Protein AF-A0A521MU77-F1 (afdb_monomer)

pLDDT: mean 87.14, std 11.19, range [42.28, 97.06]

Secondary structure (DSSP, 8-state):
--TT-EEEE-S-SSS---EEEEEEEEEE-SS-EEEEEEE-SGGGTT-EEEEEGGGEEEEGGGHHHHHHHHHHHHHHTTSPPPHHHHHHHHHHHHHH--TTTEEE--STT-TT-EEES-HHHHHHHHSS-HHHHHGGG--EEETTEEEE-HHHHHHHHHHHHHH-HHHHHHHHHHHHHHHHHHHHH-EEEE-TTT--EEEE-HHHHHHHIIIIIHHHHHHHHHHTTTTGGGTHHHHHHHHHHHHHHHHHHHHHHHHHHHTT-HHHHHHHHHHHHHT---HHHHSPPP-PPPPTTTS---------PPP-

Foldseek 3Di:
DDQQFWFWFWPDLAPTATFTWGFHDWDDDPVATWTWIAGCDDPRHRPIDIGGCVRTDGGPVCRVVSVVVSVVLQVLLVDDDDQLLLVLLVLLCVQQHDPQAKDADPDHSQGQKMKGQNQPSLCVQLVHTLCVLQVVQPWDDDPNIIIHHNVSSSSSSLSNCQVPVPSLLVVLVVVVVVLVVCLVAWDWDQDPVPRDIDTGHNVRSVVCCVPHVVSNSVSSCVSNPVVVCPPPVVVVVVVVVVVVVVVVLVVVLVVCVVVVVPVVSVVSVCVCVVVDDDPVNPDDPPPDPDDPVRDDDDDDDDDDDDDD

Nearest PDB structures (foldseek):
  6bph-assembly1_A-2  TM=7.493E-01  e=1.804E-01  Homo sapiens
  2lcc-assembly1_A  TM=7.138E-01  e=9.924E-01  Homo sapiens
  7m6l-assembly1_A  TM=1.468E-01  e=3.150E+00  Oryctolagus cuniculus
  7m6a-assembly1_A  TM=1.555E-01  e=9.997E+00  Oryctolagus cuniculus

Solvent-accessible surface area (backbone atoms only — not comparable to full-atom values): 17340 Å² total; per-residue (Å²): 142,53,77,71,39,51,24,28,32,34,96,37,83,75,95,45,62,82,40,58,23,33,31,70,43,75,51,79,56,100,88,46,54,31,28,32,33,28,28,68,57,74,99,51,43,76,42,72,50,81,42,58,39,87,36,54,76,47,55,41,92,48,43,68,62,51,51,53,51,44,51,54,52,50,55,36,41,71,57,84,70,52,72,51,56,44,53,36,46,51,53,48,43,66,73,74,42,52,86,71,30,36,43,76,36,78,52,91,51,34,47,46,14,28,43,34,60,29,57,65,61,41,20,72,71,57,76,46,46,56,65,69,72,26,51,93,47,70,50,48,81,54,95,87,18,44,39,31,30,38,70,26,34,51,52,47,44,26,47,43,26,54,73,44,34,67,62,56,51,51,49,47,54,51,53,51,52,53,48,54,50,26,37,72,74,20,44,80,44,69,37,90,90,77,71,42,83,42,78,43,52,26,71,56,43,45,50,47,37,66,76,54,48,47,59,21,50,54,48,50,43,48,34,39,50,60,78,65,53,71,51,62,54,48,47,52,51,48,51,52,49,49,52,54,49,52,55,49,50,52,52,51,34,53,53,32,43,78,73,68,41,48,72,61,23,52,52,52,51,51,48,55,64,71,70,53,89,42,75,84,76,68,55,73,83,75,91,62,84,71,53,83,88,72,53,84,81,80,86,78,86,74,81,83,78,76,84,130

Structure (mmCIF, N/CA/C/O backbone):
data_AF-A0A521MU77-F1
#
_entry.id   AF-A0A521MU77-F1
#
loop_
_atom_site.group_PDB
_atom_site.id
_atom_site.type_symbol
_atom_site.label_atom_id
_atom_site.label_alt_id
_atom_site.label_comp_id
_atom_site.label_asym_id
_atom_site.label_entity_id
_atom_site.label_seq_id
_atom_site.pdbx_PDB_ins_code
_atom_site.Cartn_x
_atom_site.Cartn_y
_atom_site.Cartn_z
_atom_site.occupancy
_atom_site.B_iso_or_equiv
_atom_site.auth_seq_id
_atom_site.auth_comp_id
_atom_site.auth_asym_id
_atom_site.auth_atom_id
_atom_site.pdbx_PDB_model_num
ATOM 1 N N . MET A 1 1 ? -25.477 7.735 25.464 1.00 83.38 1 MET A N 1
ATOM 2 C CA . MET A 1 1 ? -25.045 7.626 26.874 1.00 83.38 1 MET A CA 1
ATOM 3 C C . MET A 1 1 ? -25.658 8.774 27.653 1.00 83.38 1 MET A C 1
ATOM 5 O O . MET A 1 1 ? -25.864 9.837 27.077 1.00 83.38 1 MET A O 1
ATOM 9 N N . LYS A 1 2 ? -26.005 8.544 28.913 1.00 90.06 2 LYS A N 1
ATOM 10 C CA . LYS A 1 2 ? -26.643 9.497 29.821 1.00 90.06 2 LYS A CA 1
ATOM 11 C C . LYS A 1 2 ? -25.788 9.670 31.071 1.00 90.06 2 LYS A C 1
ATOM 13 O O . LYS A 1 2 ? -24.998 8.801 31.431 1.00 90.06 2 LYS A O 1
ATOM 18 N N . ILE A 1 3 ? -25.966 10.801 31.746 1.00 91.31 3 ILE A N 1
ATOM 19 C CA . ILE A 1 3 ? -25.398 11.004 33.081 1.00 91.31 3 ILE A CA 1
ATOM 20 C C . ILE A 1 3 ? -25.933 9.899 34.002 1.00 91.31 3 ILE A C 1
ATOM 22 O O . ILE A 1 3 ? -27.138 9.658 34.048 1.00 91.31 3 ILE A O 1
ATOM 26 N N . GLY A 1 4 ? -25.029 9.246 34.723 1.00 91.19 4 GLY A N 1
ATOM 27 C CA . GLY A 1 4 ? -25.293 8.078 35.557 1.00 91.19 4 GLY A CA 1
ATOM 28 C C . GLY A 1 4 ? -24.909 6.748 34.909 1.00 91.19 4 GLY A C 1
ATOM 29 O O . GLY A 1 4 ? -24.769 5.773 35.641 1.00 91.19 4 GLY A O 1
ATOM 30 N N . ASP A 1 5 ? -24.687 6.704 33.591 1.00 95.12 5 ASP A N 1
ATOM 31 C CA . ASP A 1 5 ? -24.259 5.482 32.910 1.00 95.12 5 ASP A CA 1
ATOM 32 C C . ASP A 1 5 ? -22.809 5.133 33.270 1.00 95.12 5 ASP A C 1
ATOM 34 O O . ASP A 1 5 ? -21.945 6.004 33.429 1.00 95.12 5 ASP A O 1
ATOM 38 N N . GLU A 1 6 ? -22.532 3.835 33.341 1.00 96.69 6 GLU A N 1
ATOM 39 C CA . GLU A 1 6 ? -21.172 3.321 33.378 1.00 96.69 6 GLU A CA 1
ATOM 40 C C . GLU A 1 6 ? -20.619 3.193 31.964 1.00 96.69 6 GLU A C 1
ATOM 42 O O . GLU A 1 6 ? -21.240 2.610 31.069 1.00 96.69 6 GLU A O 1
ATOM 47 N N . VAL A 1 7 ? -19.426 3.731 31.768 1.00 96.94 7 VAL A N 1
ATOM 48 C CA . VAL A 1 7 ? -18.816 3.883 30.456 1.00 96.94 7 VAL A CA 1
ATOM 49 C C . VAL A 1 7 ? -17.375 3.398 30.463 1.00 96.94 7 VAL A C 1
ATOM 51 O O . VAL A 1 7 ? -16.706 3.340 31.498 1.00 96.94 7 VAL A O 1
ATOM 54 N N . ILE A 1 8 ? -16.906 3.053 29.270 1.00 96.12 8 ILE A N 1
ATOM 55 C CA . ILE A 1 8 ? -15.517 2.711 28.992 1.00 96.12 8 ILE A CA 1
ATOM 56 C C . ILE A 1 8 ? -14.731 4.016 28.904 1.00 96.12 8 ILE A C 1
ATOM 58 O O . ILE A 1 8 ? -14.990 4.846 28.027 1.00 96.12 8 ILE A O 1
ATOM 62 N N . PHE A 1 9 ? -13.757 4.187 29.792 1.00 95.19 9 PHE A N 1
ATOM 63 C CA . PHE A 1 9 ? -12.778 5.262 29.710 1.00 95.19 9 PHE A CA 1
ATOM 64 C C . PHE A 1 9 ? -11.397 4.693 29.392 1.00 95.19 9 PHE A C 1
ATOM 66 O O . PHE A 1 9 ? -10.965 3.717 30.000 1.00 95.19 9 PHE A O 1
ATOM 73 N N . ARG A 1 10 ? -10.682 5.341 28.470 1.00 93.75 10 ARG A N 1
ATOM 74 C CA . ARG A 1 10 ? -9.266 5.067 28.208 1.00 93.75 10 ARG A CA 1
ATOM 75 C C . ARG A 1 10 ? -8.478 6.358 28.185 1.00 93.75 10 ARG A C 1
ATOM 77 O O . ARG A 1 10 ? -8.866 7.323 27.532 1.00 93.75 10 ARG A O 1
ATOM 84 N N . ASP A 1 11 ? -7.340 6.375 28.870 1.00 90.44 11 ASP A N 1
ATOM 85 C CA . ASP A 1 11 ? -6.449 7.541 28.867 1.00 90.44 11 ASP A CA 1
ATOM 86 C C . ASP A 1 11 ? -5.747 7.720 27.508 1.00 90.44 11 ASP A C 1
ATOM 88 O O . ASP A 1 11 ? -5.509 8.844 27.055 1.00 90.44 11 ASP A O 1
ATOM 92 N N . ARG A 1 12 ? -5.482 6.596 26.832 1.00 88.38 12 ARG A N 1
ATOM 93 C CA . ARG A 1 12 ? -4.926 6.487 25.482 1.00 88.38 12 ARG A CA 1
ATOM 94 C C . ARG A 1 12 ? -5.621 5.362 24.725 1.00 88.38 12 ARG A C 1
ATOM 96 O O . ARG A 1 12 ? -5.999 4.360 25.325 1.00 88.38 12 ARG A O 1
ATOM 103 N N . ASP A 1 13 ? -5.775 5.535 23.419 1.00 81.62 13 ASP A N 1
ATOM 104 C CA . ASP A 1 13 ? -6.485 4.560 22.590 1.00 81.62 13 ASP A CA 1
ATOM 105 C C . ASP A 1 13 ? -5.604 3.311 22.402 1.00 81.62 13 ASP A C 1
ATOM 107 O O . ASP A 1 13 ? -5.993 2.231 22.846 1.00 81.62 13 ASP A O 1
ATOM 111 N N . ILE A 1 14 ? -4.369 3.501 21.924 1.00 81.31 14 ILE A N 1
ATOM 112 C CA . ILE A 1 14 ? -3.323 2.468 21.802 1.00 81.31 14 ILE A CA 1
ATOM 113 C C . ILE A 1 14 ? -2.488 2.397 23.093 1.00 81.31 14 ILE A C 1
ATOM 115 O O . ILE A 1 14 ? -2.063 3.429 23.627 1.00 81.31 14 ILE A O 1
ATOM 119 N N . GLY A 1 15 ? -2.258 1.183 23.599 1.00 81.25 15 GLY A N 1
ATOM 120 C CA . GLY A 1 15 ? -1.455 0.880 24.788 1.00 81.25 15 GLY A CA 1
ATOM 121 C C . GLY A 1 15 ? -2.117 1.274 26.111 1.00 81.25 15 GLY A C 1
ATOM 122 O O . GLY A 1 15 ? -1.506 1.172 27.175 1.00 81.25 15 GLY A O 1
ATOM 123 N N . GLY A 1 16 ? -3.352 1.778 26.057 1.00 85.00 16 GLY A N 1
ATOM 124 C CA . GLY A 1 16 ? -4.168 2.065 27.230 1.00 85.00 16 GLY A CA 1
ATOM 125 C C . GLY A 1 16 ? -4.839 0.811 27.784 1.00 85.00 16 GLY A C 1
ATOM 126 O O . GLY A 1 16 ? -4.885 -0.238 27.150 1.00 85.00 16 GLY A O 1
ATOM 127 N N . THR A 1 17 ? -5.417 0.931 28.973 1.00 91.44 17 THR A N 1
ATOM 128 C CA . THR A 1 17 ? -6.336 -0.075 29.517 1.00 91.44 17 THR A CA 1
ATOM 129 C C . THR A 1 17 ? -7.700 0.562 29.703 1.00 91.44 17 THR A C 1
ATOM 131 O O . THR A 1 17 ? -7.799 1.752 30.019 1.00 91.44 17 THR A O 1
ATOM 134 N N . SER A 1 18 ? -8.748 -0.215 29.450 1.00 94.62 18 SER A N 1
ATOM 135 C CA . SER A 1 18 ? -10.121 0.222 29.667 1.00 94.62 18 SER A CA 1
ATOM 136 C C . SER A 1 18 ? -10.418 0.250 31.161 1.00 94.62 18 SER A C 1
ATOM 138 O O . SER A 1 18 ? -10.279 -0.751 31.858 1.00 94.62 18 SER A O 1
ATOM 140 N N . GLU A 1 19 ? -10.821 1.414 31.662 1.00 94.94 19 GLU A N 1
ATOM 141 C CA . GLU A 1 19 ? -11.200 1.626 33.055 1.00 94.94 19 GLU A CA 1
ATOM 142 C C . GLU A 1 19 ? -12.714 1.880 33.138 1.00 94.94 19 GLU A C 1
ATOM 144 O O . GLU A 1 19 ? -13.276 2.652 32.351 1.00 94.94 19 GLU A O 1
ATOM 149 N N . ARG A 1 20 ? -13.376 1.242 34.110 1.00 96.00 20 ARG A N 1
ATOM 150 C CA . ARG A 1 20 ? -14.808 1.419 34.386 1.00 96.00 20 ARG A CA 1
ATOM 151 C C . ARG A 1 20 ? -15.045 2.732 35.117 1.00 96.00 20 ARG A C 1
ATOM 153 O O . ARG A 1 20 ? -14.550 2.922 36.235 1.00 96.00 20 ARG A O 1
ATOM 160 N N . VAL A 1 21 ? -15.821 3.631 34.516 1.00 96.19 21 VAL A N 1
ATOM 161 C CA . VAL A 1 21 ? -16.129 4.937 35.115 1.00 96.19 21 VAL A CA 1
ATOM 162 C C . VAL A 1 21 ? -17.615 5.269 35.019 1.00 96.19 21 VAL A C 1
ATOM 164 O O . VAL A 1 21 ? -18.289 4.862 34.082 1.00 96.19 21 VAL A O 1
ATOM 167 N N . LEU A 1 22 ? -18.130 6.032 35.980 1.00 96.50 22 LEU A N 1
ATOM 168 C CA . LEU A 1 22 ? -19.473 6.610 35.955 1.00 96.50 22 LEU A CA 1
ATOM 169 C C . LEU A 1 22 ? -19.432 7.995 35.315 1.00 96.50 22 LEU A C 1
ATOM 171 O O . LEU A 1 22 ? -18.655 8.852 35.743 1.00 96.50 22 LEU A O 1
ATOM 175 N N . LEU A 1 23 ? -20.306 8.244 34.341 1.00 95.56 23 LEU A N 1
ATOM 176 C CA . LEU A 1 23 ? -20.476 9.566 33.746 1.00 95.56 23 LEU A CA 1
ATOM 177 C C . LEU A 1 23 ? -21.281 10.463 34.699 1.00 95.56 23 LEU A C 1
ATOM 179 O O . LEU A 1 23 ? -22.452 10.206 34.966 1.00 95.56 23 LEU A O 1
ATOM 183 N N . ARG A 1 24 ? -20.672 11.520 35.237 1.00 94.88 24 ARG A N 1
ATOM 184 C CA . ARG A 1 24 ? -21.299 12.429 36.217 1.00 94.88 24 ARG A CA 1
ATOM 185 C C . ARG A 1 24 ? -21.785 13.738 35.619 1.00 94.88 24 ARG A C 1
ATOM 187 O O . ARG A 1 24 ? -22.721 14.327 36.149 1.00 94.88 24 ARG A O 1
ATOM 194 N N . GLY A 1 25 ? -21.168 14.179 34.534 1.00 92.06 25 GLY A N 1
ATOM 195 C CA . GLY A 1 25 ? -21.487 15.448 33.904 1.00 92.06 25 GLY A CA 1
ATOM 196 C C . GLY A 1 25 ? -20.905 15.537 32.506 1.00 92.06 25 GLY A C 1
ATOM 197 O O . GLY A 1 25 ? -19.972 14.814 32.154 1.00 92.06 25 GLY A O 1
ATOM 198 N N . GLU A 1 26 ? -21.472 16.433 31.714 1.00 93.50 26 GLU A N 1
ATOM 199 C CA . GLU A 1 26 ? -21.017 16.733 30.366 1.00 93.50 26 GLU A CA 1
ATOM 200 C C . GLU A 1 26 ? -20.982 18.249 30.193 1.00 93.50 26 GLU A C 1
ATOM 202 O O . GLU A 1 26 ? -21.966 18.940 30.454 1.00 93.50 26 GLU A O 1
ATOM 207 N N . GLU A 1 27 ? -19.841 18.762 29.747 1.00 91.25 27 GLU A N 1
ATOM 208 C CA . GLU A 1 27 ? -19.658 20.165 29.412 1.00 91.25 27 GLU A CA 1
ATOM 209 C C . GLU A 1 27 ? -19.422 20.272 27.907 1.00 91.25 27 GLU A C 1
ATOM 211 O O . GLU A 1 27 ? -18.400 19.822 27.373 1.00 91.25 27 GLU A O 1
ATOM 216 N N . LYS A 1 28 ? -20.385 20.876 27.208 1.00 90.56 28 LYS A N 1
ATOM 217 C CA . LYS A 1 28 ? -20.312 21.100 25.767 1.00 90.56 28 LYS A CA 1
ATOM 218 C C . LYS A 1 28 ? -20.361 22.591 25.469 1.00 90.56 28 LYS A C 1
ATOM 220 O O . LYS A 1 28 ? -21.356 23.266 25.707 1.00 90.56 28 LYS A O 1
ATOM 225 N N . THR A 1 29 ? -19.273 23.089 24.902 1.00 89.12 29 THR A N 1
ATOM 226 C CA . THR A 1 29 ? -19.153 24.440 24.345 1.00 89.12 29 THR A CA 1
ATOM 227 C C . THR A 1 29 ? -18.895 24.341 22.843 1.00 89.12 29 THR A C 1
ATOM 229 O O . THR A 1 29 ? -18.625 23.259 22.322 1.00 89.12 29 THR A O 1
ATOM 232 N N . LYS A 1 30 ? -18.912 25.477 22.132 1.00 85.88 30 LYS A N 1
ATOM 233 C CA . LYS A 1 30 ? -18.614 25.525 20.688 1.00 85.88 30 LYS A CA 1
ATOM 234 C C . LYS A 1 30 ? -17.245 24.921 20.325 1.00 85.88 30 LYS A C 1
ATOM 236 O O . LYS A 1 30 ? -17.084 24.425 19.218 1.00 85.88 30 LYS A O 1
ATOM 241 N N . HIS A 1 31 ? -16.275 24.957 21.242 1.00 85.31 31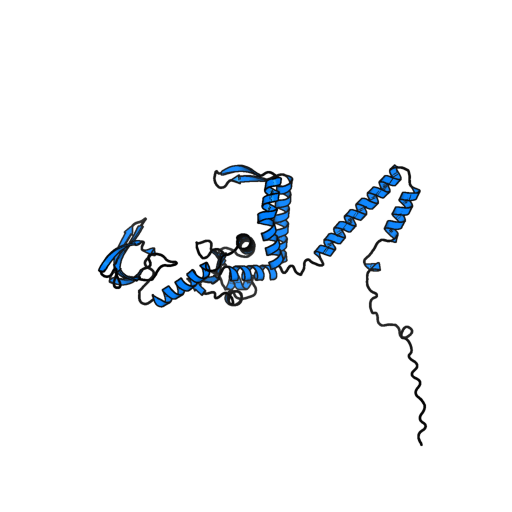 HIS A N 1
ATOM 242 C CA . HIS A 1 31 ? -14.886 24.556 20.977 1.00 85.31 31 HIS A CA 1
ATOM 243 C C . HIS A 1 31 ? -14.378 23.408 21.857 1.00 85.31 31 HIS A C 1
ATOM 245 O O . HIS A 1 31 ? -13.270 22.923 21.645 1.00 85.31 31 HIS A O 1
ATOM 251 N N . LYS A 1 32 ? -15.137 22.991 22.876 1.00 89.69 32 LYS A N 1
ATOM 252 C CA . LYS A 1 32 ? -14.712 21.961 23.832 1.00 89.69 32 LYS A CA 1
ATOM 253 C C . LYS A 1 32 ? -15.876 21.060 24.189 1.00 89.69 32 LYS A C 1
ATOM 255 O O . LYS A 1 32 ? -16.949 21.548 24.534 1.00 89.69 32 LYS A O 1
ATOM 260 N N . HIS A 1 33 ? -15.615 19.761 24.181 1.00 93.75 33 HIS A N 1
ATOM 261 C CA . HIS A 1 33 ? -16.542 18.738 24.639 1.00 93.75 33 HIS A CA 1
ATOM 262 C C . HIS A 1 33 ? -15.831 17.855 25.661 1.00 93.75 33 HIS A C 1
ATOM 264 O O . HIS A 1 33 ? -14.836 17.194 25.344 1.00 93.75 33 HIS A O 1
ATOM 270 N N . ARG A 1 34 ? -16.272 17.930 26.917 1.00 95.38 34 ARG A N 1
ATOM 271 C CA . ARG A 1 34 ? -15.617 17.295 28.065 1.00 95.38 34 ARG A CA 1
ATOM 272 C C . ARG A 1 34 ? -16.635 16.564 28.932 1.00 95.38 34 ARG A C 1
ATOM 274 O O . ARG A 1 34 ? -17.810 16.916 28.948 1.00 95.38 34 ARG A O 1
ATOM 281 N N . ALA A 1 35 ? -16.169 15.538 29.629 1.00 95.25 35 ALA A N 1
ATOM 282 C CA . ALA A 1 35 ? -16.962 14.705 30.520 1.00 95.25 35 ALA A CA 1
ATOM 283 C C . ALA A 1 35 ? -16.353 14.711 31.924 1.00 95.25 35 ALA A C 1
ATOM 285 O O . ALA A 1 35 ? -15.138 14.549 32.077 1.00 95.25 35 ALA A O 1
ATOM 286 N N . ASP A 1 36 ? -17.204 14.846 32.935 1.00 96.19 36 ASP A N 1
ATOM 287 C CA . ASP A 1 36 ? -16.850 14.573 34.322 1.00 96.19 36 ASP A CA 1
ATOM 288 C C . ASP A 1 36 ? -17.106 13.099 34.603 1.00 96.19 36 ASP A C 1
ATOM 290 O O . ASP A 1 36 ? -18.233 12.617 34.483 1.00 96.19 36 ASP A O 1
ATOM 294 N N . ILE A 1 37 ? -16.052 12.385 34.980 1.00 96.50 37 ILE A N 1
ATOM 295 C CA . ILE A 1 37 ? -16.088 10.949 35.247 1.00 96.50 37 ILE A CA 1
ATOM 296 C C . ILE A 1 37 ? -15.691 10.652 36.685 1.00 96.50 37 ILE A C 1
ATO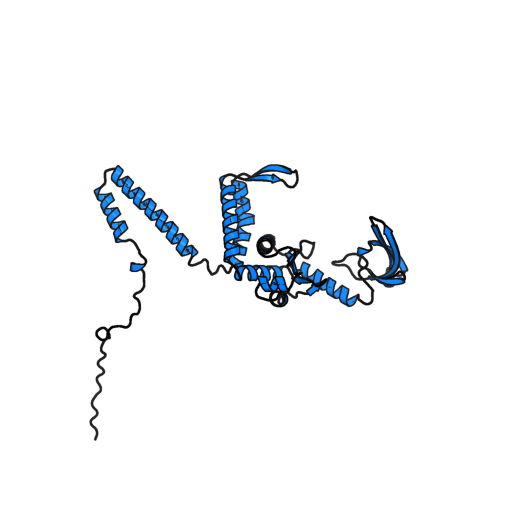M 298 O O . ILE A 1 37 ? -14.907 11.386 37.289 1.00 96.50 37 ILE A O 1
ATOM 302 N N . GLU A 1 38 ? -16.204 9.550 37.219 1.00 96.81 38 GLU A N 1
ATOM 303 C CA . GLU A 1 38 ? -15.817 8.997 38.514 1.00 96.81 38 GLU A CA 1
ATOM 304 C C . GLU A 1 38 ? -15.399 7.534 38.353 1.00 96.81 38 GLU A C 1
ATOM 306 O O . GLU A 1 38 ? -16.156 6.736 37.810 1.00 96.81 38 GLU A O 1
ATOM 311 N 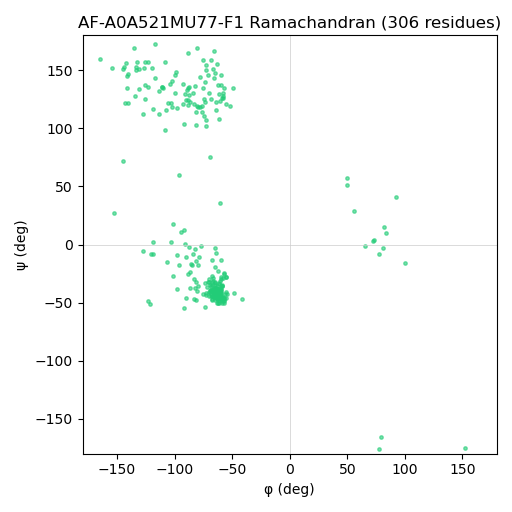N . PHE A 1 39 ? -14.199 7.172 38.806 1.00 95.25 39 PHE A N 1
ATOM 312 C CA . PHE A 1 39 ? -13.710 5.794 38.698 1.00 95.25 39 PHE A CA 1
ATOM 313 C C . PHE A 1 39 ? -14.482 4.869 39.641 1.00 95.25 39 PHE A C 1
ATOM 315 O O . PHE A 1 39 ? -14.614 5.172 40.827 1.00 95.25 39 PHE A O 1
ATOM 322 N N . VAL A 1 40 ? -14.970 3.739 39.124 1.00 93.12 40 VAL A N 1
ATOM 323 C CA . VAL A 1 40 ? -15.796 2.796 39.901 1.00 93.12 40 VAL A CA 1
ATOM 324 C C . VAL A 1 40 ? -14.931 1.794 40.664 1.00 93.12 40 VAL A C 1
ATOM 326 O O . VAL A 1 40 ? -15.234 1.460 41.805 1.00 93.12 40 VAL A O 1
ATOM 329 N N . GLU A 1 41 ? -13.829 1.343 40.062 1.00 89.62 41 GLU A N 1
ATOM 330 C CA . GLU A 1 41 ? -13.005 0.245 40.578 1.00 89.62 41 GLU A CA 1
ATOM 331 C C . GLU A 1 41 ? -11.498 0.567 40.520 1.00 89.62 41 GLU A C 1
ATOM 333 O O . GLU A 1 41 ? -11.064 1.558 39.926 1.00 89.62 41 GLU A O 1
ATOM 338 N N . GLY A 1 42 ? -10.685 -0.276 41.166 1.00 86.62 42 GLY A N 1
ATOM 339 C CA . GLY A 1 42 ? -9.223 -0.180 41.162 1.00 86.62 42 GLY A CA 1
ATOM 340 C C . GLY A 1 42 ? -8.643 0.878 42.109 1.00 86.62 42 GLY A C 1
ATOM 341 O O . GLY A 1 42 ? -9.310 1.412 42.992 1.00 86.62 42 GLY A O 1
ATOM 342 N N . SER A 1 43 ? -7.359 1.201 41.926 1.00 86.19 43 SER A N 1
ATOM 343 C CA . SER A 1 43 ? -6.607 2.116 42.806 1.00 86.19 43 SER A CA 1
ATOM 344 C C . SER A 1 43 ? -7.081 3.575 42.757 1.00 86.19 43 SER A C 1
ATOM 346 O O . SER A 1 43 ? -6.711 4.386 43.610 1.00 86.19 43 SER A O 1
ATOM 348 N N . LYS A 1 44 ? -7.896 3.922 41.756 1.00 89.25 44 LYS A N 1
ATOM 349 C CA . LYS A 1 44 ? -8.464 5.258 41.553 1.00 89.25 44 LYS A CA 1
ATOM 350 C C . LYS A 1 44 ? -9.936 5.351 41.965 1.00 89.25 44 LYS A C 1
ATOM 352 O O . LYS A 1 44 ? -10.500 6.428 41.796 1.00 89.25 44 LYS A O 1
ATOM 357 N N . ALA A 1 45 ? -10.547 4.281 42.483 1.00 91.81 45 ALA A N 1
ATOM 358 C CA . ALA A 1 45 ? -11.971 4.248 42.817 1.00 91.81 45 ALA A CA 1
ATOM 359 C C . ALA A 1 45 ? -12.412 5.471 43.650 1.00 91.81 45 ALA A C 1
ATOM 361 O O . ALA A 1 45 ? -11.717 5.901 44.573 1.00 91.81 45 ALA A O 1
ATOM 362 N N . GLY A 1 46 ? -13.546 6.070 43.278 1.00 90.19 46 GLY A N 1
ATOM 363 C CA . GLY A 1 46 ? -14.106 7.282 43.885 1.00 90.19 46 GLY A CA 1
ATOM 364 C C . GLY A 1 46 ? -13.434 8.600 43.471 1.00 90.19 46 GLY A C 1
ATOM 365 O O . GLY A 1 46 ? -13.938 9.677 43.800 1.00 90.19 46 GLY A O 1
ATOM 366 N N . ARG A 1 47 ? -12.312 8.573 42.735 1.00 93.00 47 ARG A N 1
ATOM 367 C CA . ARG A 1 47 ? -11.698 9.803 42.207 1.00 93.00 47 ARG A CA 1
ATOM 368 C C . ARG A 1 47 ? -12.520 10.348 41.049 1.00 93.00 47 ARG A C 1
ATOM 370 O O . ARG A 1 47 ? -12.949 9.598 40.175 1.00 93.00 47 ARG A O 1
ATOM 377 N N . LYS A 1 48 ? -12.664 11.672 41.008 1.00 95.38 48 LYS A N 1
ATOM 378 C CA . LYS A 1 48 ? -13.316 12.389 39.911 1.00 95.38 48 LYS A CA 1
ATOM 379 C C . LYS A 1 48 ? -12.281 13.031 39.000 1.00 95.38 48 LYS A C 1
ATOM 381 O O . LYS A 1 48 ? -11.271 13.549 39.479 1.00 95.38 48 LYS A O 1
ATOM 386 N N . ARG A 1 49 ? -12.522 13.004 37.692 1.00 95.62 49 ARG A N 1
ATOM 387 C CA . ARG A 1 49 ? -11.651 13.626 36.689 1.00 95.62 49 ARG A CA 1
ATOM 388 C C . ARG A 1 49 ? -12.497 14.256 35.596 1.00 95.62 49 ARG A C 1
ATOM 390 O O . ARG A 1 49 ? -13.516 13.704 35.208 1.00 95.62 49 ARG A O 1
ATOM 397 N N . ASN A 1 50 ? -12.030 15.378 35.069 1.00 95.50 50 ASN A N 1
ATOM 398 C CA . ASN A 1 50 ? -12.625 16.013 33.907 1.00 95.50 50 ASN A CA 1
ATOM 399 C C . ASN A 1 50 ? -11.763 15.695 32.674 1.00 95.50 50 ASN A C 1
ATOM 401 O O . ASN A 1 50 ? -10.573 16.025 32.635 1.00 95.50 50 ASN A O 1
ATOM 405 N N . VAL A 1 51 ? -12.333 15.020 31.678 1.00 94.56 51 VAL A N 1
ATOM 406 C CA . VAL A 1 51 ? -11.609 14.478 30.514 1.00 94.56 51 VAL A CA 1
ATOM 407 C C . VAL A 1 51 ? -12.206 14.950 29.193 1.00 94.56 51 VAL A C 1
ATOM 409 O O . VAL A 1 51 ? -13.378 15.311 29.153 1.00 94.56 51 VAL A O 1
ATOM 412 N N . PRO A 1 52 ? -11.439 14.951 28.086 1.00 94.50 52 PRO A N 1
ATOM 413 C CA . PRO A 1 52 ? -12.025 15.100 26.757 1.00 94.50 52 PRO A CA 1
ATOM 414 C C . PRO A 1 52 ? -13.067 14.004 26.510 1.00 94.50 52 PRO A C 1
ATOM 416 O O . PRO A 1 52 ? -12.788 12.836 26.777 1.00 94.50 52 PRO A O 1
ATOM 419 N N . TYR A 1 53 ? -14.234 14.364 25.972 1.00 92.81 53 TYR A N 1
ATOM 420 C CA . TYR A 1 53 ? -15.321 13.404 25.746 1.00 92.81 53 TYR A CA 1
ATOM 421 C C . TYR A 1 53 ? -14.905 12.264 24.801 1.00 92.81 53 TYR A C 1
ATOM 423 O O . TYR A 1 53 ? -15.322 11.131 24.988 1.00 92.81 53 TYR A O 1
ATOM 431 N N . ALA A 1 54 ? -13.976 12.522 23.872 1.00 91.75 54 ALA A N 1
ATOM 432 C CA . ALA A 1 54 ? -13.383 11.515 22.982 1.00 91.75 54 ALA A CA 1
ATOM 433 C C . ALA A 1 54 ? -12.648 10.359 23.704 1.00 91.75 54 ALA A C 1
ATOM 435 O O . ALA A 1 54 ? -12.309 9.354 23.078 1.00 91.75 54 ALA A O 1
ATOM 436 N N . ARG A 1 55 ? -12.368 10.491 25.011 1.00 93.44 55 ARG A N 1
ATOM 437 C CA . ARG A 1 55 ? -11.817 9.412 25.852 1.00 93.44 55 ARG A CA 1
ATOM 438 C C . ARG A 1 55 ? -12.883 8.465 26.405 1.00 93.44 55 ARG A C 1
ATOM 440 O O . ARG A 1 55 ? -12.526 7.447 26.992 1.00 93.44 55 ARG A O 1
ATOM 447 N N . ILE A 1 56 ? -14.158 8.799 26.224 1.00 94.56 56 ILE A N 1
ATOM 448 C CA . ILE A 1 56 ? -15.302 7.951 26.548 1.00 94.56 56 ILE A CA 1
ATOM 449 C C . ILE A 1 56 ? -15.670 7.167 25.294 1.00 94.56 56 ILE A C 1
ATOM 451 O O . ILE A 1 56 ? -15.946 7.762 24.255 1.00 94.56 56 ILE A O 1
ATOM 455 N N . LYS A 1 57 ? -15.631 5.838 25.377 1.00 93.38 57 LYS A N 1
ATOM 456 C CA . LYS A 1 57 ? -15.662 4.968 24.191 1.00 93.38 57 LYS A CA 1
ATOM 457 C C . LYS A 1 57 ? -16.986 4.244 23.972 1.00 93.38 57 LYS A C 1
ATOM 459 O O . LYS A 1 57 ? -17.245 3.762 22.878 1.00 93.38 57 LYS A O 1
ATOM 464 N N . GLY A 1 58 ? -17.840 4.206 24.988 1.00 94.06 58 GLY A N 1
ATOM 465 C CA . GLY A 1 58 ? -19.129 3.531 24.921 1.00 94.06 58 GLY A CA 1
ATOM 466 C C . GLY A 1 58 ? -19.591 3.039 26.289 1.00 94.06 58 GLY A C 1
ATOM 467 O O . GLY A 1 58 ? -18.935 3.324 27.295 1.00 94.06 58 GLY A O 1
ATOM 468 N N . PRO A 1 59 ? -20.717 2.312 26.349 1.00 96.00 59 PRO A N 1
ATOM 469 C CA . PRO A 1 59 ? -21.201 1.706 27.584 1.00 96.00 59 PRO A CA 1
ATOM 470 C C . PRO A 1 59 ? -20.239 0.618 28.078 1.00 96.00 59 PRO A C 1
ATOM 472 O O . PRO A 1 59 ? -19.702 -0.148 27.279 1.00 96.00 59 PRO A O 1
ATOM 475 N N . TRP A 1 60 ? -20.065 0.502 29.398 1.00 96.00 60 TRP A N 1
ATOM 476 C CA . TRP A 1 60 ? -19.178 -0.506 29.998 1.00 96.00 60 TRP A CA 1
ATOM 477 C C . TRP A 1 60 ? -19.554 -1.947 29.622 1.00 96.00 60 TRP A C 1
ATOM 479 O O . TRP A 1 60 ? -18.684 -2.805 29.505 1.00 96.00 60 TRP A O 1
ATOM 489 N N . SER A 1 61 ? -20.834 -2.214 29.351 1.00 95.56 61 SER A N 1
ATOM 490 C CA . SER A 1 61 ? -21.304 -3.528 28.894 1.00 95.56 61 SER A CA 1
ATOM 491 C C . SER A 1 61 ? -20.626 -4.017 27.607 1.00 95.56 61 SER A C 1
ATOM 493 O O . SER A 1 61 ? -20.574 -5.220 27.389 1.00 95.56 61 SER A O 1
ATOM 495 N N . GLY A 1 62 ? -20.104 -3.109 26.774 1.00 94.69 62 GLY A N 1
ATOM 496 C CA . GLY A 1 62 ? -19.384 -3.431 25.538 1.00 94.69 62 GLY A CA 1
ATOM 497 C C . GLY A 1 62 ? -17.861 -3.497 25.688 1.00 94.69 62 GLY A C 1
ATOM 498 O O . GLY A 1 62 ? -17.162 -3.521 24.679 1.00 94.69 62 GLY A O 1
ATOM 499 N N . VAL A 1 63 ? -17.314 -3.484 26.912 1.00 95.12 63 VAL A N 1
ATOM 500 C CA . VAL A 1 63 ? -15.859 -3.365 27.125 1.00 95.12 63 VAL A CA 1
ATOM 501 C C . VAL A 1 63 ? -15.059 -4.491 26.474 1.00 95.12 63 VAL A C 1
ATOM 503 O O . VAL A 1 63 ? -14.013 -4.222 25.900 1.00 95.12 63 VAL A O 1
ATOM 506 N N . LEU A 1 64 ? -15.563 -5.728 26.495 1.00 95.31 64 LEU A N 1
ATOM 507 C CA . LEU A 1 64 ? -14.859 -6.871 25.908 1.00 95.31 64 LEU A CA 1
ATOM 508 C C . LEU A 1 64 ? -14.732 -6.749 24.385 1.00 95.31 64 LEU A C 1
ATOM 510 O O . LEU A 1 64 ? -13.665 -7.008 23.838 1.00 95.31 64 LEU A O 1
ATOM 514 N N . GLU A 1 65 ? -15.802 -6.328 23.708 1.00 93.25 65 GLU A N 1
ATOM 515 C CA . GLU A 1 65 ? -15.799 -6.096 22.259 1.00 93.25 65 GLU A CA 1
ATOM 516 C C . GLU A 1 65 ? -14.879 -4.927 21.900 1.00 93.25 65 GLU A C 1
ATOM 518 O O . GLU A 1 65 ? -14.081 -5.017 20.967 1.00 93.25 65 GLU A O 1
ATOM 523 N N . TYR A 1 66 ? -14.944 -3.849 22.684 1.00 92.88 66 TYR A N 1
ATOM 524 C CA . TYR A 1 66 ? -14.087 -2.688 22.493 1.00 92.88 66 TYR A CA 1
ATOM 525 C C . TYR A 1 66 ? -12.602 -3.028 22.698 1.00 92.88 66 TYR A C 1
ATOM 527 O O . TYR A 1 66 ? -11.763 -2.637 21.890 1.00 92.88 66 TYR A O 1
ATOM 535 N N . ASP A 1 67 ? -12.261 -3.772 23.751 1.00 93.69 67 ASP A N 1
ATOM 536 C CA . ASP A 1 67 ? -10.882 -4.184 24.023 1.00 93.69 67 ASP A CA 1
ATOM 537 C C . ASP A 1 67 ? -10.357 -5.146 22.953 1.00 93.69 67 ASP A C 1
ATOM 539 O O . ASP A 1 67 ? -9.204 -5.021 22.544 1.00 93.69 67 ASP A O 1
ATOM 543 N N . ALA A 1 68 ? -11.198 -6.049 22.437 1.00 92.25 68 ALA A N 1
ATOM 544 C CA . ALA A 1 68 ? -10.838 -6.899 21.305 1.00 92.25 68 ALA A CA 1
ATOM 545 C C . ALA A 1 68 ? -10.546 -6.073 20.040 1.00 92.25 68 ALA A C 1
ATOM 547 O O . ALA A 1 68 ? -9.544 -6.319 19.368 1.00 92.25 68 ALA A O 1
ATOM 548 N N . LEU A 1 69 ? -11.364 -5.055 19.750 1.00 91.75 69 LEU A N 1
ATOM 549 C CA . LEU A 1 69 ? -11.125 -4.123 18.646 1.00 91.75 69 LEU A CA 1
ATOM 550 C C . LEU A 1 69 ? -9.816 -3.341 18.840 1.00 91.75 69 LEU A C 1
ATOM 552 O O . LEU A 1 69 ? -9.038 -3.195 17.902 1.00 91.75 69 LEU A O 1
ATOM 556 N N . MET A 1 70 ? -9.531 -2.851 20.050 1.00 91.56 70 MET A N 1
ATOM 557 C CA . MET A 1 70 ? -8.264 -2.158 20.325 1.00 91.56 70 MET A CA 1
ATOM 558 C C . MET A 1 70 ? -7.059 -3.082 20.179 1.00 91.56 70 MET A C 1
ATOM 560 O O . MET A 1 70 ? -6.042 -2.651 19.648 1.00 91.56 70 MET A O 1
ATOM 564 N N . ALA A 1 71 ? -7.176 -4.350 20.573 1.00 91.06 71 ALA A N 1
ATOM 565 C CA . ALA A 1 71 ? -6.124 -5.336 20.354 1.00 91.06 71 ALA A CA 1
ATOM 566 C C . ALA A 1 71 ? -5.864 -5.580 18.854 1.00 91.06 71 ALA A C 1
ATOM 568 O O . ALA A 1 71 ? -4.714 -5.761 18.458 1.00 91.06 71 ALA A O 1
ATOM 569 N N . GLN A 1 72 ? -6.900 -5.541 18.006 1.00 91.88 72 GLN A N 1
ATOM 570 C CA . GLN A 1 72 ? -6.741 -5.607 16.546 1.00 91.88 72 GLN A CA 1
ATOM 571 C C . GLN A 1 72 ? -6.012 -4.374 15.999 1.00 91.88 72 GLN A C 1
ATOM 573 O O . GLN A 1 72 ? -5.079 -4.521 15.214 1.00 91.88 72 GLN A O 1
ATOM 578 N N . TRP A 1 73 ? -6.373 -3.172 16.459 1.00 91.31 73 TRP A N 1
ATOM 579 C CA . TRP A 1 73 ? -5.662 -1.942 16.097 1.00 91.31 73 TRP A CA 1
ATOM 580 C C . TRP A 1 73 ? -4.201 -1.950 16.558 1.00 91.31 73 TRP A C 1
ATOM 582 O O . TRP A 1 73 ? -3.316 -1.562 15.802 1.00 91.31 73 TRP A O 1
ATOM 592 N N . GLU A 1 74 ? -3.926 -2.421 17.773 1.00 89.12 74 GLU A N 1
ATOM 593 C CA . GLU A 1 74 ? -2.564 -2.562 18.296 1.00 89.12 74 GLU A CA 1
ATOM 594 C C . GLU A 1 74 ? -1.747 -3.585 17.499 1.00 89.12 74 GLU A C 1
ATOM 596 O O . GLU A 1 74 ? -0.566 -3.354 17.241 1.00 89.12 74 GLU A O 1
ATOM 601 N N . ALA A 1 75 ? -2.373 -4.678 17.051 1.00 88.12 75 ALA A N 1
ATOM 602 C CA . ALA A 1 75 ? -1.728 -5.673 16.203 1.00 88.12 75 ALA A CA 1
ATOM 603 C C . ALA A 1 75 ? -1.260 -5.092 14.858 1.00 88.12 75 ALA A C 1
ATOM 605 O O . ALA A 1 75 ? -0.200 -5.499 14.384 1.00 88.12 75 ALA A O 1
ATOM 606 N N . LEU A 1 76 ? -1.969 -4.113 14.277 1.00 87.81 76 LEU A N 1
ATOM 607 C CA . LEU A 1 76 ? -1.518 -3.445 13.047 1.00 87.81 76 LEU A CA 1
A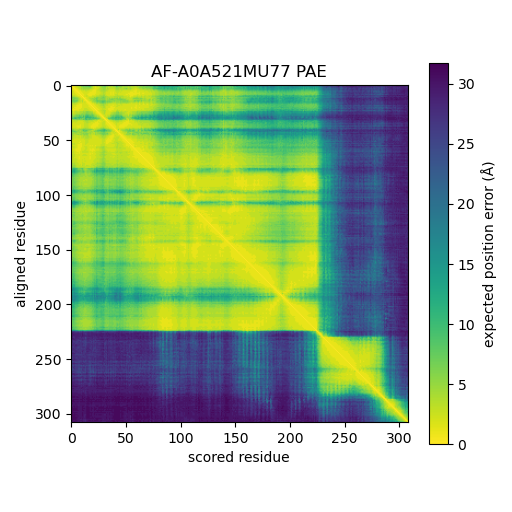TOM 608 C C . LEU A 1 76 ? -0.154 -2.771 13.232 1.00 87.81 76 LEU A C 1
ATOM 610 O O . LEU A 1 76 ? 0.698 -2.851 12.354 1.00 87.81 76 LEU A O 1
ATOM 614 N N . GLY A 1 77 ? 0.068 -2.160 14.396 1.00 79.31 77 GLY A N 1
ATOM 615 C CA . GLY A 1 77 ? 1.294 -1.427 14.712 1.00 79.31 77 GLY A CA 1
ATOM 616 C C . GLY A 1 77 ? 2.496 -2.295 15.063 1.00 79.31 77 GLY A C 1
ATOM 617 O O . GLY A 1 77 ? 3.566 -1.756 15.334 1.00 79.31 77 GLY A O 1
ATOM 618 N N . THR A 1 78 ? 2.336 -3.621 15.089 1.00 80.44 78 THR A N 1
ATOM 619 C CA . THR A 1 78 ? 3.453 -4.555 15.309 1.00 80.44 78 THR A CA 1
ATOM 620 C C . THR A 1 78 ? 4.282 -4.798 14.054 1.00 80.44 78 THR A C 1
ATOM 622 O O . THR A 1 78 ? 5.418 -5.256 14.168 1.00 80.44 78 THR A O 1
ATOM 625 N N . VAL A 1 79 ? 3.736 -4.478 12.879 1.00 77.06 79 VAL A N 1
ATOM 626 C CA . VAL A 1 79 ? 4.434 -4.613 11.603 1.00 77.06 79 VAL A CA 1
ATOM 627 C C . VAL A 1 79 ? 4.895 -3.239 11.145 1.00 77.06 79 VAL A C 1
ATOM 629 O O . VAL A 1 79 ? 4.093 -2.323 10.973 1.00 77.06 79 VAL A O 1
ATOM 632 N N . GLU A 1 80 ? 6.202 -3.100 10.956 1.00 82.25 80 GLU A N 1
ATOM 633 C CA . GLU A 1 80 ? 6.806 -1.893 10.407 1.00 82.25 80 GLU A CA 1
ATOM 634 C C . GLU A 1 80 ? 6.889 -2.021 8.886 1.00 82.25 80 GLU A C 1
ATOM 636 O O . GLU A 1 80 ? 7.455 -2.985 8.372 1.00 82.25 80 GLU A O 1
ATOM 641 N N . ILE A 1 81 ? 6.312 -1.053 8.174 1.00 88.81 81 ILE A N 1
ATOM 642 C CA . ILE A 1 81 ? 6.428 -0.952 6.719 1.00 88.81 81 ILE A CA 1
ATOM 643 C C . ILE A 1 81 ? 7.675 -0.146 6.358 1.00 88.81 81 ILE A C 1
ATOM 645 O O . ILE A 1 81 ? 7.931 0.916 6.933 1.00 88.81 81 ILE A O 1
ATOM 649 N N . HIS A 1 82 ? 8.453 -0.631 5.393 1.00 90.50 82 HIS A N 1
ATOM 650 C CA . HIS A 1 82 ? 9.625 0.094 4.920 1.00 90.50 82 HIS A CA 1
ATOM 651 C C . HIS A 1 82 ? 9.217 1.313 4.072 1.00 90.50 82 HIS A C 1
ATOM 653 O O . HIS A 1 82 ? 8.209 1.285 3.369 1.00 90.50 82 HIS A O 1
ATOM 659 N N . GLU A 1 83 ? 10.024 2.382 4.058 1.00 90.94 83 GLU A N 1
ATOM 660 C CA . GLU A 1 83 ? 9.720 3.611 3.295 1.00 90.94 83 GLU A CA 1
ATOM 661 C C . GLU A 1 83 ? 9.446 3.325 1.806 1.00 90.94 83 GLU A C 1
ATOM 663 O O . GLU A 1 83 ? 8.491 3.839 1.231 1.00 90.94 83 GLU A O 1
ATOM 668 N N . VAL A 1 84 ? 10.253 2.456 1.188 1.00 91.56 84 VAL A N 1
ATOM 669 C CA . VAL A 1 84 ? 10.082 2.030 -0.218 1.00 91.56 84 VAL A CA 1
ATOM 670 C C . VAL A 1 84 ? 8.742 1.326 -0.447 1.00 91.56 84 VAL A C 1
ATOM 672 O O . VAL A 1 84 ? 8.092 1.564 -1.461 1.00 91.56 84 VAL A O 1
ATOM 675 N N . GLU A 1 85 ? 8.321 0.478 0.489 1.00 93.00 85 GLU A N 1
ATOM 676 C CA . GLU A 1 85 ? 7.048 -0.242 0.408 1.00 93.00 85 GLU A CA 1
ATOM 677 C C . GLU A 1 85 ? 5.876 0.726 0.549 1.00 93.00 85 GLU A C 1
ATOM 679 O O . GLU A 1 85 ? 4.945 0.677 -0.250 1.00 93.00 85 GLU A O 1
ATOM 684 N N . LEU A 1 86 ? 5.955 1.658 1.504 1.00 94.88 86 LEU A N 1
ATOM 685 C CA . LEU A 1 86 ? 4.938 2.688 1.694 1.00 94.88 86 LEU A CA 1
ATOM 686 C C . LEU A 1 86 ? 4.787 3.563 0.445 1.00 94.88 86 LEU A C 1
ATOM 688 O O . LEU A 1 86 ? 3.672 3.759 -0.027 1.00 94.88 86 LEU A O 1
ATOM 692 N N . ARG A 1 87 ? 5.893 4.023 -0.148 1.00 96.31 87 ARG A N 1
ATOM 693 C CA . ARG A 1 87 ? 5.850 4.816 -1.388 1.00 96.31 87 ARG A CA 1
ATOM 694 C C . ARG A 1 87 ? 5.314 4.025 -2.583 1.00 96.31 87 ARG A C 1
ATOM 696 O O . ARG A 1 87 ? 4.630 4.590 -3.433 1.00 96.31 87 ARG A O 1
ATOM 703 N N . ALA A 1 88 ? 5.601 2.724 -2.661 1.00 96.56 88 ALA A N 1
ATOM 704 C CA . ALA A 1 88 ? 5.013 1.864 -3.685 1.00 96.56 88 ALA A CA 1
ATOM 705 C C . ALA A 1 88 ? 3.498 1.705 -3.483 1.00 96.56 88 ALA A C 1
ATOM 707 O O . ALA A 1 88 ? 2.752 1.775 -4.458 1.00 96.56 88 ALA A O 1
ATOM 708 N N . LEU A 1 89 ? 3.031 1.554 -2.236 1.00 96.31 89 LEU A N 1
ATOM 709 C CA . LEU A 1 89 ? 1.600 1.568 -1.924 1.00 96.31 89 LEU A CA 1
ATOM 710 C C . LEU A 1 89 ? 0.955 2.882 -2.352 1.00 96.31 89 LEU A C 1
ATOM 712 O O . LEU A 1 89 ? -0.059 2.845 -3.037 1.00 96.31 89 LEU A O 1
ATOM 716 N N . GLU A 1 90 ? 1.546 4.023 -1.996 1.00 95.69 90 GLU A N 1
ATOM 717 C CA . GLU A 1 90 ? 1.037 5.349 -2.366 1.00 95.69 90 GLU A CA 1
ATOM 718 C C . GLU A 1 90 ? 0.863 5.491 -3.882 1.00 95.69 90 GLU A C 1
ATOM 720 O O . GLU A 1 90 ? -0.192 5.928 -4.339 1.00 95.69 90 GLU A O 1
ATOM 725 N N . ALA A 1 91 ? 1.861 5.065 -4.662 1.00 96.38 91 ALA A N 1
ATOM 726 C CA . ALA A 1 91 ? 1.799 5.090 -6.120 1.00 96.38 91 ALA A CA 1
ATOM 727 C C . ALA A 1 91 ? 0.669 4.204 -6.669 1.00 96.38 91 ALA A C 1
ATOM 729 O O . ALA A 1 91 ? -0.150 4.654 -7.466 1.00 96.38 91 ALA A O 1
ATOM 730 N N . VAL A 1 92 ? 0.591 2.948 -6.220 1.00 96.44 92 VAL A N 1
ATOM 731 C CA . VAL A 1 92 ? -0.422 1.996 -6.699 1.00 96.44 92 VAL A CA 1
ATOM 732 C C . VAL A 1 92 ? -1.825 2.454 -6.295 1.00 96.44 92 VAL A C 1
ATOM 734 O O . VAL A 1 92 ? -2.740 2.455 -7.114 1.00 96.44 92 VAL A O 1
ATOM 737 N N . TYR A 1 93 ? -2.014 2.882 -5.048 1.00 95.06 93 TYR A N 1
ATOM 738 C CA . TYR A 1 93 ? -3.313 3.340 -4.559 1.00 95.06 93 TYR A CA 1
ATOM 739 C C . TYR A 1 93 ? -3.747 4.625 -5.259 1.00 95.06 93 TYR A C 1
ATOM 741 O O . TYR A 1 93 ? -4.912 4.721 -5.629 1.00 95.06 93 TYR A O 1
ATOM 749 N N . GLY A 1 94 ? -2.825 5.561 -5.508 1.00 94.19 94 GLY A N 1
ATOM 750 C CA . GLY A 1 94 ? -3.108 6.777 -6.272 1.00 94.19 94 GLY A CA 1
ATOM 751 C C . GLY A 1 94 ? -3.563 6.500 -7.706 1.00 94.19 94 GLY A C 1
ATOM 752 O O . GLY A 1 94 ? -4.391 7.236 -8.238 1.00 94.19 94 GLY A O 1
ATOM 753 N N . GLU A 1 95 ? -3.080 5.413 -8.311 1.00 94.94 95 GLU A N 1
ATOM 754 C CA . GLU A 1 95 ? -3.495 5.001 -9.649 1.00 94.94 95 GLU A CA 1
ATOM 755 C C . GLU A 1 95 ? -4.830 4.244 -9.663 1.00 94.94 95 GLU A C 1
ATOM 757 O O . GLU A 1 95 ? -5.634 4.434 -10.580 1.00 94.94 95 GLU A O 1
ATOM 762 N N . TYR A 1 96 ? -5.090 3.354 -8.701 1.00 92.00 96 TYR A N 1
ATOM 763 C CA . TYR A 1 96 ? -6.255 2.456 -8.745 1.00 92.00 96 TYR A CA 1
ATOM 764 C C . TYR A 1 96 ? -7.458 2.917 -7.935 1.00 92.00 96 TYR A C 1
ATOM 766 O O . TYR A 1 96 ? -8.589 2.711 -8.380 1.00 92.00 96 TYR A O 1
ATOM 774 N N . PHE A 1 97 ? -7.242 3.496 -6.760 1.00 90.06 97 PHE A N 1
ATOM 775 C CA . PHE A 1 97 ? -8.319 3.833 -5.845 1.00 90.06 97 PHE A CA 1
ATOM 776 C C . PHE A 1 97 ? -8.614 5.325 -5.869 1.00 90.06 97 PHE A C 1
ATOM 778 O O . PHE A 1 97 ? -7.725 6.171 -5.839 1.00 90.06 97 PHE A O 1
ATOM 785 N N . ASN A 1 98 ? -9.904 5.648 -5.863 1.00 87.75 98 ASN A N 1
ATOM 786 C CA . ASN A 1 98 ? -10.347 6.938 -5.366 1.00 87.75 98 ASN A CA 1
ATOM 787 C C . ASN A 1 98 ? -10.588 6.832 -3.848 1.00 87.75 98 ASN A C 1
ATOM 789 O O . ASN A 1 98 ? -10.725 5.741 -3.290 1.00 87.75 98 ASN A O 1
ATOM 793 N N . TRP A 1 99 ? -10.695 7.984 -3.192 1.00 86.50 99 TRP A N 1
ATOM 794 C CA . TRP A 1 99 ? -10.951 8.090 -1.751 1.00 86.50 99 TRP A CA 1
ATOM 795 C C . TRP A 1 99 ? -12.323 7.537 -1.315 1.00 86.50 99 TRP A C 1
ATOM 797 O O . TRP A 1 99 ? -12.591 7.456 -0.121 1.00 86.50 99 TRP A O 1
ATOM 807 N N . GLU A 1 100 ? -13.192 7.160 -2.259 1.00 92.12 100 GLU A N 1
ATOM 808 C CA . GLU A 1 100 ? -14.506 6.570 -1.984 1.00 92.12 100 GLU A CA 1
ATOM 809 C C . GLU A 1 100 ? -14.440 5.041 -1.852 1.00 92.12 100 GLU A C 1
ATOM 811 O O . GLU A 1 100 ? -15.278 4.458 -1.169 1.00 92.12 100 GLU A O 1
ATOM 816 N N . ILE A 1 101 ? -13.451 4.385 -2.472 1.00 94.44 101 ILE A N 1
ATOM 817 C CA . ILE A 1 101 ? -13.311 2.923 -2.430 1.00 94.44 101 ILE A CA 1
ATOM 818 C C . ILE A 1 101 ? -12.419 2.496 -1.271 1.00 94.44 101 ILE A C 1
ATOM 820 O O . ILE A 1 101 ? -12.828 1.676 -0.446 1.00 94.44 101 ILE A O 1
ATOM 824 N N . ALA A 1 102 ? -11.203 3.035 -1.203 1.00 95.00 102 ALA A N 1
ATOM 825 C CA . ALA A 1 102 ? -10.238 2.683 -0.172 1.00 95.00 102 ALA A CA 1
ATOM 826 C C . ALA A 1 102 ? -9.230 3.811 0.070 1.00 95.00 102 ALA A C 1
ATOM 828 O O . ALA A 1 102 ? -8.899 4.569 -0.840 1.00 95.00 102 ALA A O 1
ATOM 829 N N . GLU A 1 103 ? -8.699 3.883 1.288 1.00 94.31 103 GLU A N 1
ATOM 830 C CA . GLU A 1 103 ? -7.617 4.801 1.649 1.00 94.31 103 GLU A CA 1
ATOM 831 C C . GLU A 1 103 ? -6.483 4.092 2.397 1.00 94.31 103 GLU A C 1
ATOM 833 O O . GLU A 1 103 ? -6.701 3.118 3.126 1.00 94.31 103 GLU A O 1
ATOM 838 N N . LEU A 1 104 ? -5.269 4.628 2.243 1.00 94.25 104 LEU A N 1
ATOM 839 C CA . LEU A 1 104 ? -4.130 4.295 3.093 1.00 94.25 104 LEU A CA 1
ATOM 840 C C . LEU A 1 104 ? -4.197 5.112 4.381 1.00 94.25 104 LEU A C 1
ATOM 842 O O . LEU A 1 104 ? -4.433 6.321 4.364 1.00 94.25 104 LEU A O 1
ATOM 846 N N . LEU A 1 105 ? -3.937 4.455 5.502 1.00 92.50 105 LEU A N 1
ATOM 847 C CA . LEU A 1 105 ? -3.879 5.096 6.802 1.00 92.50 105 LEU A CA 1
ATOM 848 C C . LEU A 1 105 ? -2.438 5.522 7.125 1.00 92.50 105 LEU A C 1
ATOM 850 O O . LEU A 1 105 ? -1.483 4.774 6.916 1.00 92.50 105 LEU A O 1
ATOM 854 N N . TYR A 1 106 ? -2.292 6.726 7.685 1.00 88.62 106 TYR A N 1
ATOM 855 C CA . TYR A 1 106 ? -0.994 7.350 8.002 1.00 88.62 106 TYR A CA 1
ATOM 856 C C . TYR A 1 106 ? -0.790 7.632 9.494 1.00 88.62 106 TYR A C 1
ATOM 858 O O . TYR A 1 106 ? 0.205 8.242 9.890 1.00 88.62 106 TYR A O 1
ATOM 866 N N . GLY A 1 107 ? -1.741 7.258 10.349 1.00 82.12 107 GLY A N 1
ATOM 867 C CA . GLY A 1 107 ? -1.614 7.521 11.774 1.00 82.12 107 GLY A CA 1
ATOM 868 C C . GLY A 1 107 ? -0.616 6.585 12.457 1.00 82.12 107 GLY A C 1
ATOM 869 O O . GLY A 1 107 ? -0.274 5.496 11.990 1.00 82.12 107 GLY A O 1
ATOM 870 N N . VAL A 1 108 ? -0.128 7.047 13.607 1.00 71.94 108 VAL A N 1
ATOM 871 C CA . VAL A 1 108 ? 0.884 6.344 14.400 1.00 71.94 108 VAL A CA 1
ATOM 872 C C . VAL A 1 108 ? 0.384 4.946 14.775 1.00 71.94 108 VAL A C 1
ATOM 874 O O . VAL A 1 108 ? -0.682 4.804 15.375 1.00 71.94 108 VAL A O 1
ATOM 877 N N . GLY A 1 109 ? 1.183 3.928 14.449 1.00 76.50 109 GLY A N 1
ATOM 878 C CA . GLY A 1 109 ? 0.879 2.525 14.741 1.00 76.50 109 GLY A CA 1
ATOM 879 C C . GLY A 1 109 ? -0.032 1.838 13.722 1.00 76.50 109 GLY A C 1
ATOM 880 O O . GLY A 1 109 ? -0.509 0.749 14.000 1.00 76.50 109 GLY A O 1
ATOM 881 N N . HIS A 1 110 ? -0.312 2.452 12.574 1.00 86.38 110 HIS A N 1
ATOM 882 C CA . HIS A 1 110 ? -1.074 1.816 11.492 1.00 86.38 110 HIS A CA 1
ATOM 883 C C . HIS A 1 110 ? -0.705 2.391 10.114 1.00 86.38 110 HIS A C 1
ATOM 885 O O . HIS A 1 110 ? -1.523 2.403 9.196 1.00 86.38 110 HIS A O 1
ATOM 891 N N . VAL A 1 111 ? 0.527 2.892 9.974 1.00 90.69 111 VAL A N 1
ATOM 892 C CA . VAL A 1 111 ? 1.042 3.430 8.709 1.00 90.69 111 VAL A CA 1
ATOM 893 C C . VAL A 1 111 ? 1.056 2.326 7.652 1.00 90.69 111 VAL A C 1
ATOM 895 O O . VAL A 1 111 ? 1.561 1.234 7.901 1.00 90.69 111 VAL A O 1
ATOM 898 N N . GLY A 1 112 ? 0.489 2.611 6.480 1.00 91.44 112 GLY A N 1
ATOM 899 C CA . GLY A 1 112 ? 0.411 1.666 5.364 1.00 91.44 112 GLY A CA 1
ATOM 900 C C . GLY A 1 112 ? -0.730 0.652 5.474 1.00 91.44 112 GLY A C 1
ATOM 901 O O . GLY A 1 112 ? -0.927 -0.133 4.549 1.00 91.44 112 GLY A O 1
ATOM 902 N N . ALA A 1 113 ? -1.513 0.657 6.559 1.00 95.00 113 ALA A N 1
ATOM 903 C CA . ALA A 1 113 ? -2.758 -0.105 6.629 1.00 95.00 113 ALA A CA 1
ATOM 904 C C . ALA A 1 113 ? -3.797 0.464 5.649 1.00 95.00 113 ALA A C 1
ATOM 906 O O . ALA A 1 113 ? -3.796 1.661 5.368 1.00 95.00 113 ALA A O 1
ATOM 907 N N . THR A 1 114 ? -4.698 -0.383 5.159 1.00 95.50 114 THR A N 1
ATOM 908 C CA . THR A 1 114 ? -5.760 0.016 4.227 1.00 95.50 114 THR A CA 1
ATOM 909 C C . THR A 1 114 ? -7.114 -0.032 4.907 1.00 95.50 114 THR A C 1
ATOM 911 O O . THR A 1 114 ? -7.446 -1.017 5.570 1.00 95.50 114 THR A O 1
ATOM 914 N N . LYS A 1 115 ? -7.917 1.010 4.701 1.00 96.50 115 LYS A N 1
ATOM 915 C CA . LYS A 1 115 ? -9.341 1.033 5.032 1.00 96.50 115 LYS A CA 1
ATOM 916 C C . LYS A 1 115 ? -10.144 0.979 3.738 1.00 96.50 115 LYS A C 1
ATOM 918 O O . LYS A 1 115 ? -10.061 1.896 2.931 1.00 96.50 115 LYS A O 1
ATOM 923 N N . VAL A 1 116 ? -10.906 -0.094 3.542 1.00 97.06 116 VAL A N 1
ATOM 924 C CA . VAL A 1 116 ? -11.798 -0.273 2.387 1.00 97.06 116 VAL A CA 1
ATOM 925 C C . VAL A 1 116 ? -13.215 0.111 2.797 1.00 97.06 116 VAL A C 1
ATOM 927 O O . VAL A 1 116 ? -13.789 -0.518 3.687 1.00 97.06 116 VAL A O 1
ATOM 930 N N . PHE A 1 117 ? -13.762 1.141 2.157 1.00 96.38 117 PHE A N 1
ATOM 931 C CA . PHE A 1 117 ? -15.106 1.663 2.402 1.00 96.38 117 PHE A CA 1
ATOM 932 C C . PHE A 1 117 ? -16.151 0.973 1.522 1.00 96.38 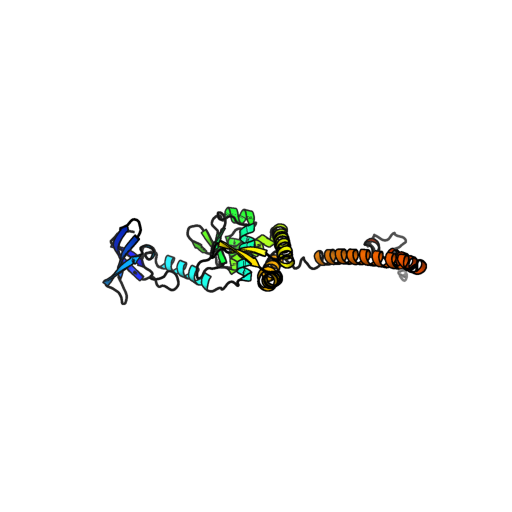117 PHE A C 1
ATOM 934 O O . PHE A 1 117 ? -17.196 0.556 2.015 1.00 96.38 117 PHE A O 1
ATOM 941 N N . ASP A 1 118 ? -15.853 0.826 0.228 1.00 95.88 118 ASP A N 1
ATOM 942 C CA . ASP A 1 118 ? -16.734 0.184 -0.747 1.00 95.88 118 ASP A CA 1
ATOM 943 C C . ASP A 1 118 ? -16.170 -1.179 -1.160 1.00 95.88 118 ASP A C 1
ATOM 945 O O . ASP A 1 118 ? -15.299 -1.296 -2.026 1.00 95.88 118 ASP A O 1
ATOM 949 N N . LEU A 1 119 ? -16.693 -2.235 -0.534 1.00 95.19 119 LEU A N 1
ATOM 950 C CA . LEU A 1 119 ? -16.295 -3.614 -0.822 1.00 95.19 119 LEU A CA 1
ATOM 951 C C . LEU A 1 119 ? -16.669 -4.042 -2.250 1.00 95.19 119 LEU A C 1
ATOM 953 O O . LEU A 1 119 ? -15.943 -4.835 -2.849 1.00 95.19 119 LEU A O 1
ATOM 957 N N . GLY A 1 120 ? -17.772 -3.520 -2.797 1.00 95.31 120 GLY A N 1
ATOM 958 C CA . GLY A 1 120 ? -18.222 -3.841 -4.152 1.00 95.31 120 GLY A CA 1
ATOM 959 C C . GLY A 1 120 ? -17.376 -3.136 -5.210 1.00 95.31 120 GLY A C 1
ATOM 960 O O . GLY A 1 120 ? -16.955 -3.761 -6.183 1.00 95.31 120 GLY A O 1
ATOM 961 N N . GLY A 1 121 ? -17.065 -1.857 -4.987 1.00 94.31 121 GLY A N 1
ATOM 962 C CA . GLY A 1 121 ? -16.123 -1.094 -5.807 1.00 94.31 121 GLY A CA 1
ATOM 963 C C . GLY A 1 121 ? -14.722 -1.707 -5.802 1.00 94.31 121 GLY A C 1
ATOM 964 O O . GLY A 1 121 ? -14.103 -1.838 -6.859 1.00 94.31 121 GLY A O 1
ATOM 965 N N . PHE A 1 122 ? -14.251 -2.169 -4.638 1.00 95.56 122 PHE A N 1
ATOM 966 C CA . PHE A 1 122 ? -12.998 -2.917 -4.537 1.00 95.56 122 PHE A CA 1
ATOM 967 C C . PHE A 1 122 ? -13.026 -4.188 -5.393 1.00 95.56 122 PHE A C 1
ATOM 969 O O . PHE A 1 122 ? -12.111 -4.412 -6.181 1.00 95.56 122 PHE A O 1
ATOM 976 N N . GLU A 1 123 ? -14.068 -5.014 -5.264 1.00 95.38 123 GLU A N 1
ATOM 977 C CA . GLU A 1 123 ? -14.179 -6.278 -6.002 1.00 95.38 123 GLU A CA 1
ATOM 978 C C . GLU A 1 123 ? -14.240 -6.057 -7.517 1.00 95.38 123 GLU A C 1
ATOM 980 O O . GLU A 1 123 ? -13.594 -6.780 -8.274 1.00 95.38 123 GLU A O 1
ATOM 985 N N . ALA A 1 124 ? -14.939 -5.011 -7.964 1.00 93.00 124 ALA A N 1
ATOM 986 C CA . ALA A 1 124 ? -14.987 -4.634 -9.372 1.00 93.00 124 ALA A CA 1
ATOM 987 C C . ALA A 1 124 ? -13.604 -4.254 -9.938 1.00 93.00 124 ALA A C 1
ATOM 989 O O . ALA A 1 124 ? -13.334 -4.525 -11.108 1.00 93.00 124 ALA A O 1
ATOM 990 N N . LEU A 1 125 ? -12.732 -3.646 -9.125 1.00 91.38 125 LEU A N 1
ATOM 991 C CA . LEU A 1 125 ? -11.367 -3.280 -9.518 1.00 91.38 125 LEU A CA 1
ATOM 992 C C . LEU A 1 125 ? -10.388 -4.457 -9.433 1.00 91.38 125 LEU A C 1
ATOM 994 O O . LEU A 1 125 ? -9.608 -4.679 -10.357 1.00 91.38 125 LEU A O 1
ATOM 998 N N . ALA A 1 126 ? -10.407 -5.188 -8.319 1.00 91.06 126 ALA A N 1
ATOM 999 C CA . ALA A 1 126 ? -9.439 -6.240 -8.019 1.00 91.06 126 ALA A CA 1
ATOM 1000 C C . ALA A 1 126 ? -9.800 -7.599 -8.643 1.00 91.06 126 ALA A C 1
ATOM 1002 O O . ALA A 1 126 ? -8.948 -8.482 -8.731 1.00 91.06 126 ALA A O 1
ATOM 1003 N N . GLY A 1 127 ? -11.058 -7.790 -9.055 1.00 92.12 127 GLY A N 1
ATOM 1004 C CA . GLY A 1 127 ? -11.579 -9.055 -9.579 1.00 92.12 127 GLY A CA 1
ATOM 1005 C C . GLY A 1 127 ? -11.796 -10.143 -8.520 1.00 92.12 127 GLY A C 1
ATOM 1006 O O . GLY A 1 127 ? -12.155 -11.265 -8.871 1.00 92.12 127 GLY A O 1
ATOM 1007 N N . VAL A 1 128 ? -11.573 -9.823 -7.242 1.00 94.06 128 VAL A N 1
ATOM 1008 C CA . VAL A 1 128 ? -11.802 -10.682 -6.071 1.00 94.06 128 VAL A CA 1
ATOM 1009 C C . VAL A 1 128 ? -12.297 -9.828 -4.909 1.00 94.06 128 VAL A C 1
ATOM 1011 O O . VAL A 1 128 ? -11.981 -8.639 -4.819 1.00 94.06 128 VAL A O 1
ATOM 1014 N N . SER A 1 129 ? -13.054 -10.429 -3.993 1.00 95.19 129 SER A N 1
ATOM 1015 C CA . SER A 1 129 ? -13.571 -9.695 -2.837 1.00 95.19 129 SER A CA 1
ATOM 1016 C C . SER A 1 129 ? -12.443 -9.211 -1.914 1.00 95.19 129 SER A C 1
ATOM 1018 O O . SER A 1 129 ? -11.431 -9.893 -1.725 1.00 95.19 129 SER A O 1
ATOM 1020 N N . ALA A 1 130 ? -12.639 -8.056 -1.267 1.00 92.94 130 ALA A N 1
ATOM 1021 C CA . ALA A 1 130 ? -11.668 -7.514 -0.312 1.00 92.94 130 ALA A CA 1
ATOM 1022 C C . ALA A 1 130 ? -11.392 -8.484 0.850 1.00 92.94 130 ALA A C 1
ATOM 1024 O O . ALA A 1 130 ? -10.255 -8.603 1.305 1.00 92.94 130 ALA A O 1
ATOM 1025 N N . HIS A 1 131 ? -12.412 -9.222 1.300 1.00 92.75 131 HIS A N 1
ATOM 1026 C CA . HIS A 1 131 ? -12.266 -10.249 2.331 1.00 92.75 131 HIS A CA 1
ATOM 1027 C C . HIS A 1 131 ? -11.378 -11.408 1.885 1.00 92.75 131 HIS A C 1
ATOM 1029 O O . HIS A 1 131 ? -10.548 -11.861 2.666 1.00 92.75 131 HIS A O 1
ATOM 1035 N N . GLU A 1 132 ? -11.534 -11.885 0.652 1.00 93.12 132 GLU A N 1
ATOM 1036 C CA . GLU A 1 132 ? -10.716 -12.973 0.120 1.00 93.12 132 GLU A CA 1
ATOM 1037 C C . GLU A 1 132 ? -9.262 -12.534 -0.064 1.00 93.12 132 GLU A C 1
ATOM 1039 O O . GLU A 1 132 ? -8.353 -13.207 0.422 1.00 93.12 132 GLU A O 1
ATOM 1044 N N . ALA A 1 133 ? -9.048 -11.367 -0.681 1.00 91.75 133 ALA A N 1
ATOM 1045 C CA . ALA A 1 133 ? -7.714 -10.816 -0.910 1.00 91.75 133 ALA A CA 1
ATOM 1046 C C . ALA A 1 133 ? -6.941 -10.584 0.399 1.00 91.75 133 ALA A C 1
ATOM 1048 O O . ALA A 1 133 ? -5.727 -10.779 0.454 1.00 91.75 133 ALA A O 1
ATOM 1049 N N . SER A 1 134 ? -7.644 -10.186 1.464 1.00 92.50 134 SER A N 1
ATOM 1050 C CA . SER A 1 134 ? -7.029 -9.856 2.751 1.00 92.50 134 SER A CA 1
ATOM 1051 C C . SER A 1 134 ? -7.069 -10.983 3.787 1.00 92.50 134 SER A C 1
ATOM 1053 O O . SER A 1 134 ? -6.396 -10.859 4.807 1.00 92.50 134 SER A O 1
ATOM 1055 N N . ALA A 1 135 ? -7.782 -12.093 3.553 1.00 91.06 135 ALA A N 1
ATOM 1056 C CA . ALA A 1 135 ? -7.984 -13.169 4.535 1.00 91.06 135 ALA A CA 1
ATOM 1057 C C . ALA A 1 135 ? -6.704 -13.660 5.252 1.00 91.06 135 ALA A C 1
ATOM 1059 O O . ALA A 1 135 ? -6.755 -13.843 6.475 1.00 91.06 135 ALA A O 1
ATOM 1060 N N . PRO A 1 136 ? -5.546 -13.834 4.576 1.00 90.56 136 PRO A N 1
ATOM 1061 C CA . PRO A 1 136 ? -4.306 -14.255 5.239 1.00 90.56 136 PRO A CA 1
ATOM 1062 C C . PRO A 1 136 ? -3.791 -13.259 6.290 1.00 90.56 136 PRO A C 1
ATOM 1064 O O . PRO A 1 136 ? -3.068 -13.646 7.208 1.00 90.56 136 PRO A O 1
ATOM 1067 N N . PHE A 1 137 ? -4.192 -11.993 6.184 1.00 91.44 137 PHE A N 1
ATOM 1068 C CA . PHE A 1 137 ? -3.672 -10.863 6.953 1.00 91.44 137 PHE A CA 1
ATOM 1069 C C . PHE A 1 137 ? -4.592 -10.441 8.104 1.00 91.44 137 PHE A C 1
ATOM 1071 O O . PHE A 1 137 ? -4.444 -9.349 8.645 1.00 91.44 137 PHE A O 1
ATOM 1078 N N . LYS A 1 138 ? -5.524 -11.323 8.500 1.00 90.81 138 LYS A N 1
ATOM 1079 C CA . LYS A 1 138 ? -6.438 -11.140 9.643 1.00 90.81 138 LYS A CA 1
ATOM 1080 C C . LYS A 1 138 ? -7.152 -9.775 9.616 1.00 90.81 138 LYS A C 1
ATOM 1082 O O . LYS A 1 138 ? -7.032 -9.005 10.573 1.00 90.81 138 LYS A O 1
ATOM 1087 N N . PRO A 1 139 ? -7.888 -9.468 8.536 1.00 94.19 139 PRO A N 1
ATOM 1088 C CA . PRO A 1 139 ? -8.587 -8.202 8.420 1.00 94.19 139 PRO A CA 1
ATOM 1089 C C . PRO A 1 139 ? -9.728 -8.151 9.444 1.00 94.19 139 PRO A C 1
ATOM 1091 O O . PRO A 1 139 ? -10.211 -9.188 9.911 1.00 94.19 139 PRO A O 1
ATOM 1094 N N . PHE A 1 140 ? -10.190 -6.954 9.788 1.00 95.12 140 PHE A N 1
ATOM 1095 C CA . PHE A 1 140 ? -11.306 -6.782 10.718 1.00 95.12 140 PHE A CA 1
ATOM 1096 C C . PHE A 1 140 ? -12.219 -5.634 10.301 1.00 95.12 140 PHE A C 1
ATOM 1098 O O . PHE A 1 140 ? -11.808 -4.725 9.586 1.00 95.12 140 PHE A O 1
ATOM 1105 N N . MET A 1 141 ? -13.474 -5.685 10.745 1.00 95.38 141 MET A N 1
ATOM 1106 C CA . MET A 1 141 ? -14.458 -4.648 10.443 1.00 95.38 141 MET A CA 1
ATOM 1107 C C . MET A 1 141 ? -14.398 -3.522 11.471 1.00 95.38 141 MET A C 1
ATOM 1109 O O . MET A 1 141 ? -14.395 -3.770 12.678 1.00 95.38 141 MET A O 1
ATOM 1113 N N . HIS A 1 142 ? -14.430 -2.282 10.995 1.00 92.25 142 HIS A N 1
ATOM 1114 C CA . HIS A 1 142 ? -14.574 -1.095 11.823 1.00 92.25 142 HIS A CA 1
ATOM 1115 C C . HIS A 1 142 ? -15.437 -0.056 11.106 1.00 92.25 142 HIS A C 1
ATOM 1117 O O . HIS A 1 142 ? -15.093 0.365 10.006 1.00 92.25 142 HIS A O 1
ATOM 1123 N N . GLU A 1 143 ? -16.549 0.352 11.730 1.00 88.25 143 GLU A N 1
ATOM 1124 C CA . GLU A 1 143 ? -17.486 1.342 11.164 1.00 88.25 143 GLU A CA 1
ATOM 1125 C C . GLU A 1 143 ? -17.877 1.009 9.713 1.00 88.25 143 GLU A C 1
ATOM 1127 O O . GLU A 1 143 ? -17.727 1.825 8.811 1.00 88.25 143 GLU A O 1
ATOM 1132 N N . GLU A 1 144 ? -18.306 -0.239 9.486 1.00 90.81 144 GLU A N 1
ATOM 1133 C CA . GLU A 1 144 ? -18.710 -0.774 8.169 1.00 90.81 144 GLU A CA 1
ATOM 1134 C C . GLU A 1 144 ? -17.587 -0.864 7.121 1.00 90.81 144 GLU A C 1
ATOM 1136 O O . GLU A 1 144 ? -17.805 -1.397 6.040 1.00 90.81 144 GLU A O 1
ATOM 1141 N N . SER A 1 145 ? -16.368 -0.443 7.459 1.00 95.56 145 SER A N 1
ATOM 1142 C CA . SER A 1 145 ? -15.192 -0.550 6.596 1.00 95.56 145 SER A CA 1
ATOM 1143 C C . SER A 1 145 ? -14.340 -1.760 6.968 1.00 95.56 145 SER A C 1
ATOM 1145 O O . SER A 1 145 ? -14.241 -2.128 8.144 1.00 95.56 145 SER A O 1
ATOM 1147 N N . LEU A 1 146 ? -13.677 -2.356 5.980 1.00 96.94 146 LEU A N 1
ATOM 1148 C CA . LEU A 1 146 ? -12.700 -3.417 6.210 1.00 96.94 146 LEU A CA 1
ATOM 1149 C C . LEU A 1 146 ? -11.319 -2.803 6.435 1.00 96.94 146 LEU A C 1
ATOM 1151 O O . LEU A 1 146 ? -10.823 -2.061 5.589 1.00 96.94 146 LEU A O 1
ATOM 1155 N N . ILE A 1 147 ? -10.693 -3.129 7.561 1.00 96.56 147 ILE A N 1
ATOM 1156 C CA . ILE A 1 147 ? -9.331 -2.715 7.889 1.00 96.56 147 ILE A CA 1
ATOM 1157 C C . ILE A 1 147 ? -8.371 -3.863 7.598 1.00 96.56 147 ILE A C 1
ATOM 1159 O O . ILE A 1 147 ? -8.581 -4.996 8.040 1.00 96.56 147 ILE A O 1
ATOM 1163 N N . VAL A 1 148 ? -7.304 -3.548 6.871 1.00 95.12 148 VAL A N 1
ATOM 1164 C CA . VAL A 1 148 ? -6.272 -4.484 6.426 1.00 95.12 148 VAL A CA 1
ATOM 1165 C C . VAL A 1 148 ? -4.903 -3.968 6.870 1.00 95.12 148 VAL A C 1
ATOM 1167 O O . VAL A 1 148 ? -4.629 -2.773 6.781 1.00 95.12 148 VAL A O 1
ATOM 1170 N N . SER A 1 149 ? -4.041 -4.858 7.366 1.00 93.88 149 SER A N 1
ATOM 1171 C CA . SER A 1 149 ? -2.677 -4.508 7.784 1.00 93.88 149 SER A CA 1
ATOM 1172 C C . SER A 1 149 ? -1.796 -4.061 6.618 1.00 93.88 149 SER A C 1
ATOM 1174 O O . SER A 1 149 ? -2.129 -4.298 5.463 1.00 93.88 149 SER A O 1
ATOM 1176 N N . ALA A 1 150 ? -0.640 -3.464 6.920 1.00 93.75 150 ALA A N 1
ATOM 1177 C CA . ALA A 1 150 ? 0.327 -3.040 5.908 1.00 93.75 150 ALA A CA 1
ATOM 1178 C C . ALA A 1 150 ? 0.767 -4.181 4.968 1.00 93.75 150 ALA A C 1
ATOM 1180 O O . ALA A 1 150 ? 0.829 -3.994 3.756 1.00 93.75 150 ALA A O 1
ATOM 1181 N N . GLU A 1 151 ? 0.988 -5.389 5.497 1.00 92.12 151 GLU A N 1
ATOM 1182 C CA . GLU A 1 151 ? 1.300 -6.572 4.678 1.00 92.12 151 GLU A CA 1
ATOM 1183 C C . GLU A 1 151 ? 0.150 -6.932 3.735 1.00 92.12 151 GLU A C 1
ATOM 1185 O O . GLU A 1 151 ? 0.367 -7.240 2.563 1.00 92.12 151 GLU A O 1
ATOM 1190 N N . GLY A 1 152 ? -1.089 -6.853 4.228 1.00 92.69 152 GLY A N 1
ATOM 1191 C CA . GLY A 1 152 ? -2.261 -7.077 3.394 1.00 92.69 152 GLY A CA 1
ATOM 1192 C C . GLY A 1 152 ? -2.447 -5.976 2.353 1.00 92.69 152 GLY A C 1
ATOM 1193 O O . GLY A 1 152 ? -2.804 -6.281 1.219 1.00 92.69 152 GLY A O 1
ATOM 1194 N N . SER A 1 153 ? -2.126 -4.720 2.676 1.00 95.62 153 SER A N 1
ATOM 1195 C CA . SER A 1 153 ? -2.092 -3.622 1.705 1.00 95.62 153 SER A CA 1
ATOM 1196 C C . SER A 1 153 ? -1.091 -3.897 0.582 1.00 95.62 153 SER A C 1
ATOM 1198 O O . SER A 1 153 ? -1.416 -3.652 -0.578 1.00 95.62 153 SER A O 1
ATOM 1200 N N . LEU A 1 154 ? 0.094 -4.440 0.900 1.00 94.50 154 LEU A N 1
ATOM 1201 C CA . LEU A 1 154 ? 1.106 -4.831 -0.093 1.00 94.50 154 LEU A CA 1
ATOM 1202 C C . LEU A 1 154 ? 0.611 -5.975 -0.976 1.00 94.50 154 LEU A C 1
ATOM 1204 O O . LEU A 1 154 ? 0.756 -5.909 -2.194 1.00 94.50 154 LEU A O 1
ATOM 1208 N N . ALA A 1 155 ? -0.039 -6.982 -0.392 1.00 93.75 155 ALA A N 1
ATOM 1209 C CA . ALA A 1 155 ? -0.644 -8.068 -1.158 1.00 93.75 155 ALA A CA 1
ATOM 1210 C C . ALA A 1 155 ? -1.773 -7.575 -2.081 1.00 93.75 155 ALA A C 1
ATOM 1212 O O . ALA A 1 155 ? -1.876 -8.022 -3.223 1.00 93.75 155 ALA A O 1
ATOM 1213 N N . ILE A 1 156 ? -2.590 -6.624 -1.618 1.00 95.50 156 ILE A N 1
ATOM 1214 C CA . ILE A 1 156 ? -3.617 -5.962 -2.432 1.00 95.50 156 ILE A CA 1
ATOM 1215 C C . ILE A 1 156 ? -2.971 -5.159 -3.567 1.00 95.50 156 ILE A C 1
ATOM 1217 O O . ILE A 1 156 ? -3.402 -5.271 -4.712 1.00 95.50 156 ILE A O 1
ATOM 1221 N N . ALA A 1 157 ? -1.928 -4.375 -3.285 1.00 96.38 157 ALA A N 1
ATOM 1222 C CA . ALA A 1 157 ? -1.218 -3.612 -4.307 1.00 96.38 157 ALA A CA 1
ATOM 1223 C C . ALA A 1 157 ? -0.609 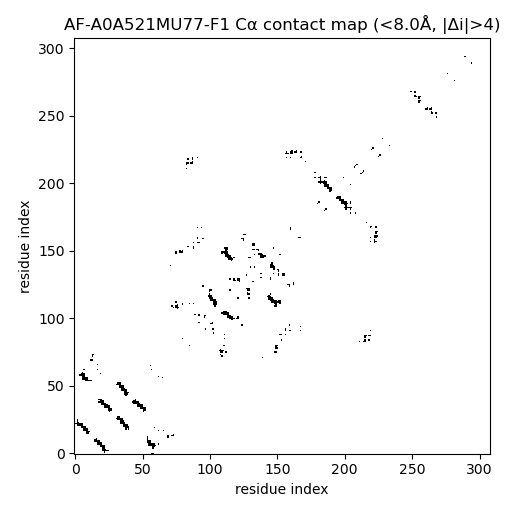-4.533 -5.371 1.00 96.38 157 ALA A C 1
ATOM 1225 O O . ALA A 1 157 ? -0.752 -4.279 -6.568 1.00 96.38 157 ALA A O 1
ATOM 1226 N N . GLU A 1 158 ? 0.007 -5.638 -4.948 1.00 94.50 158 GLU A N 1
ATOM 1227 C CA . GLU A 1 158 ? 0.521 -6.661 -5.850 1.00 94.50 158 GLU A CA 1
ATOM 1228 C C . GLU A 1 158 ? -0.589 -7.279 -6.706 1.00 94.50 158 GLU A C 1
ATOM 1230 O O . GLU A 1 158 ? -0.440 -7.388 -7.922 1.00 94.50 158 GLU A O 1
ATOM 1235 N N . LEU A 1 159 ? -1.721 -7.639 -6.102 1.00 94.56 159 LEU A N 1
ATOM 1236 C CA . LEU A 1 159 ? -2.885 -8.170 -6.807 1.00 94.56 159 LEU A CA 1
ATOM 1237 C C . LEU A 1 159 ? -3.385 -7.204 -7.895 1.00 94.56 159 LEU A C 1
ATOM 1239 O O . LEU A 1 159 ? -3.579 -7.627 -9.035 1.00 94.56 159 LEU A O 1
ATOM 1243 N N . LEU A 1 160 ? -3.537 -5.917 -7.571 1.00 94.38 160 LEU A N 1
ATOM 1244 C CA . LEU A 1 160 ? -3.960 -4.884 -8.524 1.00 94.38 160 LEU A CA 1
ATOM 1245 C C . LEU A 1 160 ? -2.957 -4.735 -9.673 1.00 94.38 160 LEU A C 1
ATOM 1247 O O . LEU A 1 160 ? -3.341 -4.733 -10.844 1.00 94.38 160 LEU A O 1
ATOM 1251 N N . CYS A 1 161 ? -1.662 -4.689 -9.350 1.00 94.50 161 CYS A N 1
ATOM 1252 C CA . CYS A 1 161 ? -0.592 -4.625 -10.342 1.00 94.50 161 CYS A CA 1
ATOM 1253 C C . CYS A 1 161 ? -0.595 -5.844 -11.270 1.00 94.50 161 CYS A C 1
ATOM 1255 O O . CYS A 1 161 ? -0.408 -5.697 -12.473 1.00 94.50 161 CYS A O 1
ATOM 1257 N N . ARG A 1 162 ? -0.829 -7.052 -10.746 1.00 91.19 162 ARG A N 1
ATOM 1258 C CA . ARG A 1 162 ? -0.926 -8.272 -11.565 1.00 91.19 162 ARG A CA 1
ATOM 1259 C C . ARG A 1 162 ? -2.188 -8.308 -12.420 1.00 91.19 162 ARG A C 1
ATOM 1261 O O . ARG A 1 162 ? -2.147 -8.874 -13.510 1.00 91.19 162 ARG A O 1
ATOM 1268 N N . GLY A 1 163 ? -3.288 -7.732 -11.938 1.00 90.12 163 GLY A N 1
ATOM 1269 C CA . GLY A 1 163 ? -4.547 -7.639 -12.676 1.00 90.12 163 GLY A CA 1
ATOM 1270 C C . GLY A 1 163 ? -4.458 -6.716 -13.894 1.00 90.12 163 GLY A C 1
ATOM 1271 O O . GLY A 1 163 ? -5.063 -7.003 -14.926 1.00 90.12 163 GLY A O 1
ATOM 1272 N N . ASN A 1 164 ? -3.671 -5.639 -13.805 1.00 88.88 164 ASN A N 1
ATOM 1273 C CA . ASN A 1 164 ? -3.455 -4.697 -14.905 1.00 88.88 164 ASN A CA 1
ATOM 1274 C C . ASN A 1 164 ? -2.009 -4.148 -14.922 1.00 88.88 164 ASN A C 1
ATOM 1276 O O . ASN A 1 164 ? -1.760 -2.979 -14.610 1.00 88.88 164 ASN A O 1
ATOM 1280 N N . PRO A 1 165 ? -1.022 -4.978 -15.308 1.00 90.44 165 PRO A N 1
ATOM 1281 C CA . PRO A 1 165 ? 0.385 -4.590 -15.254 1.00 90.44 165 PRO A CA 1
ATOM 1282 C C . PRO A 1 165 ? 0.711 -3.464 -16.235 1.00 90.44 165 PRO A C 1
ATOM 1284 O O . PRO A 1 165 ? 1.594 -2.657 -15.968 1.00 90.44 165 PRO A O 1
ATOM 1287 N N . GLN A 1 166 ? -0.014 -3.362 -17.354 1.00 87.75 166 GLN A N 1
ATOM 1288 C CA . GLN A 1 166 ? 0.235 -2.333 -18.364 1.00 87.75 166 GLN A CA 1
ATOM 1289 C C . GLN A 1 166 ? 0.031 -0.928 -17.800 1.00 87.75 166 GLN A C 1
ATOM 1291 O O . GLN A 1 166 ? 0.836 -0.048 -18.091 1.00 87.75 166 GLN A O 1
ATOM 1296 N N . LYS A 1 167 ? -1.004 -0.722 -16.974 1.00 91.88 167 LYS A N 1
ATOM 1297 C CA . LYS A 1 167 ? -1.270 0.582 -16.359 1.00 91.88 167 LYS A CA 1
ATOM 1298 C C . LYS A 1 167 ? -0.108 1.031 -15.470 1.00 91.88 167 LYS A C 1
ATOM 1300 O O . LYS A 1 167 ? 0.398 2.134 -15.644 1.00 91.88 167 LYS A O 1
ATOM 1305 N N . MET A 1 168 ? 0.347 0.165 -14.564 1.00 93.81 168 MET A N 1
ATOM 1306 C CA . MET A 1 168 ? 1.429 0.526 -13.642 1.00 93.81 168 MET A CA 1
ATOM 1307 C C . MET A 1 168 ? 2.789 0.626 -14.321 1.00 93.81 168 MET A C 1
ATOM 1309 O O . MET A 1 168 ? 3.575 1.496 -13.965 1.00 93.81 168 MET A O 1
ATOM 1313 N N . LEU A 1 169 ? 3.082 -0.226 -15.306 1.00 90.31 169 LEU A N 1
ATOM 1314 C CA . LEU A 1 169 ? 4.335 -0.121 -16.052 1.00 90.31 169 LEU A CA 1
ATOM 1315 C C . LEU A 1 169 ? 4.383 1.162 -16.891 1.00 90.31 169 LEU A C 1
ATOM 1317 O O . LEU A 1 169 ? 5.420 1.817 -16.903 1.00 90.31 169 LEU A O 1
ATOM 1321 N N . ALA A 1 170 ? 3.266 1.570 -17.504 1.00 90.19 170 ALA A N 1
ATOM 1322 C CA . ALA A 1 170 ? 3.177 2.855 -18.199 1.00 90.19 170 ALA A CA 1
ATOM 1323 C C . ALA A 1 170 ? 3.401 4.039 -17.242 1.00 90.19 170 ALA A C 1
ATOM 1325 O O . ALA A 1 170 ? 4.152 4.954 -17.570 1.00 90.19 170 ALA A O 1
ATOM 1326 N N . TRP A 1 171 ? 2.823 3.985 -16.036 1.00 94.81 171 TRP A N 1
ATOM 1327 C CA . TRP A 1 171 ? 3.082 4.979 -14.991 1.00 94.81 171 TRP A CA 1
ATOM 1328 C C . TRP A 1 171 ? 4.572 5.036 -14.615 1.00 94.81 171 TRP A C 1
ATOM 1330 O O . TRP A 1 171 ? 5.157 6.115 -14.580 1.00 94.81 171 TRP A O 1
ATOM 1340 N N . VAL A 1 172 ? 5.225 3.884 -14.403 1.00 93.12 172 VAL A N 1
ATOM 1341 C CA . VAL A 1 172 ? 6.668 3.836 -14.098 1.00 93.12 172 VAL A CA 1
ATOM 1342 C C . VAL A 1 172 ? 7.494 4.456 -15.233 1.00 93.12 172 VAL A C 1
ATOM 1344 O O . VAL A 1 172 ? 8.408 5.236 -14.969 1.00 93.12 172 VAL A O 1
ATOM 1347 N N . GLU A 1 173 ? 7.178 4.142 -16.491 1.00 87.94 173 GLU A N 1
ATOM 1348 C CA . GLU A 1 173 ? 7.871 4.702 -17.658 1.00 87.94 173 GLU A CA 1
ATOM 1349 C C . GLU A 1 173 ? 7.734 6.229 -17.749 1.00 87.94 173 GLU A C 1
ATOM 1351 O O . GLU A 1 173 ? 8.715 6.916 -18.058 1.00 87.94 173 GLU A O 1
ATOM 1356 N N . GLU A 1 174 ? 6.543 6.761 -17.461 1.00 92.12 174 GLU A N 1
ATOM 1357 C CA . GLU A 1 174 ? 6.271 8.199 -17.415 1.00 92.12 174 GLU A CA 1
ATOM 1358 C C . GLU A 1 174 ? 7.088 8.881 -16.309 1.00 92.12 174 GLU A C 1
ATOM 1360 O O . GLU A 1 174 ? 7.835 9.825 -16.584 1.00 92.12 174 GLU A O 1
ATOM 1365 N N . GLN A 1 175 ? 7.053 8.343 -15.086 1.00 93.06 175 GLN A N 1
ATOM 1366 C CA . GLN A 1 175 ? 7.821 8.883 -13.961 1.00 93.06 175 GLN A CA 1
ATOM 1367 C C . GLN A 1 175 ? 9.335 8.845 -14.225 1.00 93.06 175 GLN A C 1
ATOM 1369 O O . GLN A 1 175 ? 10.052 9.821 -13.982 1.00 93.06 175 GLN A O 1
ATOM 1374 N N . GLU A 1 176 ? 9.853 7.750 -14.788 1.00 90.88 176 GLU A N 1
ATOM 1375 C CA . GLU A 1 176 ? 11.266 7.653 -15.165 1.00 90.88 176 GLU A CA 1
ATOM 1376 C C . GLU A 1 176 ? 11.637 8.606 -16.312 1.00 90.88 176 GLU A C 1
ATOM 1378 O O . GLU A 1 176 ? 12.771 9.093 -16.373 1.00 90.88 176 GLU A O 1
ATOM 1383 N N . ALA A 1 177 ? 10.719 8.913 -17.233 1.00 87.44 177 ALA A N 1
ATOM 1384 C CA . ALA A 1 177 ? 10.940 9.931 -18.257 1.00 87.44 177 ALA A CA 1
ATOM 1385 C C . ALA A 1 177 ? 11.103 11.329 -17.646 1.00 87.44 177 ALA A C 1
ATOM 1387 O O . ALA A 1 177 ? 12.062 12.025 -17.997 1.00 87.44 177 ALA A O 1
ATOM 1388 N N . GLU A 1 178 ? 10.247 11.706 -16.695 1.00 89.25 178 GLU A N 1
ATOM 1389 C CA . GLU A 1 178 ? 10.375 12.973 -15.971 1.00 89.25 178 GLU A CA 1
ATOM 1390 C C . GLU A 1 178 ? 11.689 13.051 -15.193 1.00 89.25 178 GLU A C 1
ATOM 1392 O O . GLU A 1 178 ? 12.438 14.025 -15.310 1.00 89.25 178 GLU A O 1
ATOM 1397 N N . ILE A 1 179 ? 12.024 11.997 -14.446 1.00 88.44 179 ILE A N 1
ATOM 1398 C CA . ILE A 1 179 ? 13.258 11.948 -13.658 1.00 88.44 179 ILE A CA 1
ATOM 1399 C C . ILE A 1 179 ? 14.488 12.031 -14.564 1.00 88.44 179 ILE A C 1
ATOM 1401 O O . ILE A 1 179 ? 15.434 12.745 -14.238 1.00 88.44 179 ILE A O 1
ATOM 1405 N N . ARG A 1 180 ? 14.487 11.390 -15.742 1.00 86.31 180 ARG A N 1
ATOM 1406 C CA . ARG A 1 180 ? 15.586 11.533 -16.716 1.00 86.31 180 ARG A CA 1
ATOM 1407 C C . ARG A 1 180 ? 15.796 12.981 -17.151 1.00 86.31 180 ARG A C 1
ATOM 1409 O O . ARG A 1 180 ? 16.941 13.367 -17.380 1.00 86.31 180 ARG A O 1
ATOM 1416 N N . MET A 1 181 ? 14.735 13.778 -17.266 1.00 86.69 181 MET A N 1
ATOM 1417 C CA . MET A 1 181 ? 14.863 15.207 -17.564 1.00 86.69 181 MET A CA 1
ATOM 1418 C C . MET A 1 181 ? 15.454 15.971 -16.376 1.00 86.69 181 MET A C 1
ATOM 1420 O O . MET A 1 181 ? 16.399 16.740 -16.567 1.00 86.69 181 MET A O 1
ATOM 1424 N N . ARG A 1 182 ? 14.987 15.688 -15.152 1.00 89.06 182 ARG A N 1
ATOM 1425 C CA . ARG A 1 182 ? 15.515 16.291 -13.913 1.00 89.06 182 ARG A CA 1
ATOM 1426 C C . ARG A 1 182 ? 16.995 15.965 -13.695 1.00 89.06 182 ARG A C 1
ATOM 1428 O O . ARG A 1 182 ? 17.786 16.843 -13.380 1.00 89.06 182 ARG A O 1
ATOM 1435 N N . VAL A 1 183 ? 17.413 14.731 -13.962 1.00 85.19 183 VAL A N 1
ATOM 1436 C CA . VAL A 1 183 ? 18.819 14.303 -13.865 1.00 85.19 183 VAL A CA 1
ATOM 1437 C C . VAL A 1 183 ? 19.705 14.965 -14.925 1.00 85.19 183 VAL A C 1
ATOM 1439 O O . VAL A 1 183 ? 20.896 15.129 -14.697 1.00 85.19 183 VAL A O 1
ATOM 1442 N N . LYS A 1 184 ? 19.166 15.361 -16.084 1.00 79.38 184 LYS A N 1
ATOM 1443 C CA . LYS A 1 184 ? 19.947 16.043 -17.132 1.00 79.38 184 LYS A CA 1
ATOM 1444 C C . LYS A 1 184 ? 20.097 17.542 -16.890 1.00 79.38 184 LYS A C 1
ATOM 1446 O O . LYS A 1 184 ? 21.140 18.101 -17.218 1.00 79.38 184 LYS A O 1
ATOM 1451 N N . HIS A 1 185 ? 19.054 18.189 -16.379 1.00 84.69 185 HIS A N 1
ATOM 1452 C CA . HIS A 1 185 ? 18.952 19.652 -16.359 1.00 84.69 185 HIS A CA 1
ATOM 1453 C C . HIS A 1 185 ? 18.849 20.248 -14.947 1.00 84.69 185 HIS A C 1
ATOM 1455 O O . HIS A 1 185 ? 18.950 21.463 -14.775 1.00 84.69 185 HIS A O 1
ATOM 1461 N N . GLY A 1 186 ? 18.691 19.406 -13.929 1.00 87.00 186 GLY A N 1
ATOM 1462 C CA . GLY A 1 186 ? 18.230 19.809 -12.611 1.00 87.00 186 GLY A CA 1
ATOM 1463 C C . GLY A 1 186 ? 16.718 20.022 -12.603 1.00 87.00 186 GLY A C 1
ATOM 1464 O O . GLY A 1 186 ? 16.024 19.773 -13.591 1.00 87.00 186 GLY A O 1
ATOM 1465 N N . HIS A 1 187 ? 16.203 20.467 -11.465 1.00 91.25 187 HIS A N 1
ATOM 1466 C CA . HIS A 1 187 ? 14.774 20.637 -11.240 1.00 91.25 187 HIS A CA 1
ATOM 1467 C C . HIS A 1 187 ? 14.509 21.910 -10.439 1.00 91.25 187 HIS A C 1
ATOM 1469 O O . HIS A 1 187 ? 15.017 22.068 -9.328 1.00 91.25 187 HIS A O 1
ATOM 1475 N N . GLU A 1 188 ? 13.711 22.811 -11.005 1.00 92.88 188 GLU A N 1
ATOM 1476 C CA . GLU A 1 188 ? 13.149 23.956 -10.290 1.00 92.88 188 GLU A CA 1
ATOM 1477 C C . GLU A 1 188 ? 11.833 23.535 -9.635 1.00 92.88 188 GLU A C 1
ATOM 1479 O O . GLU A 1 188 ? 10.967 22.961 -10.291 1.00 92.88 188 GLU A O 1
ATOM 1484 N N . PHE A 1 189 ? 11.683 23.795 -8.339 1.00 90.75 189 PHE A N 1
ATOM 1485 C CA . PHE A 1 189 ? 10.488 23.436 -7.583 1.00 90.75 189 PHE A CA 1
ATOM 1486 C C . PHE A 1 189 ? 10.173 24.478 -6.516 1.00 90.75 189 PHE A C 1
ATOM 1488 O O . PHE A 1 189 ? 11.068 25.113 -5.960 1.00 90.75 189 PHE A O 1
ATOM 1495 N N . VAL A 1 190 ? 8.892 24.620 -6.184 1.00 92.31 190 VAL A N 1
ATOM 1496 C CA . VAL A 1 190 ? 8.463 25.445 -5.052 1.00 92.31 190 VAL A CA 1
ATOM 1497 C C . VAL A 1 190 ? 8.511 24.595 -3.791 1.00 92.31 190 VAL A C 1
ATOM 1499 O O . VAL A 1 190 ? 7.891 23.534 -3.708 1.00 92.31 190 VAL A O 1
ATOM 1502 N N . SER A 1 191 ? 9.275 25.041 -2.803 1.00 89.12 191 SER A N 1
ATOM 1503 C CA . SER A 1 191 ? 9.424 24.321 -1.543 1.00 89.12 191 SER A CA 1
ATOM 1504 C C . SER A 1 191 ? 8.161 24.473 -0.681 1.00 89.12 191 SER A C 1
ATOM 1506 O O . SER A 1 191 ? 7.781 25.598 -0.364 1.00 89.12 191 SER A O 1
ATOM 1508 N N . PRO A 1 192 ? 7.516 23.377 -0.232 1.00 84.88 192 PRO A N 1
ATOM 1509 C CA . PRO A 1 192 ? 6.271 23.464 0.542 1.00 84.88 192 PRO A CA 1
ATOM 1510 C C . PRO A 1 192 ? 6.409 24.140 1.916 1.00 84.88 192 PRO A C 1
ATOM 1512 O O . PRO A 1 192 ? 5.410 24.544 2.501 1.00 84.88 192 PRO A O 1
ATOM 1515 N N . LEU A 1 193 ? 7.630 24.222 2.460 1.00 88.88 193 LEU A N 1
ATOM 1516 C CA . LEU A 1 193 ? 7.887 24.749 3.807 1.00 88.88 193 LEU A CA 1
ATOM 1517 C C . LEU A 1 193 ? 7.889 26.281 3.866 1.00 88.88 193 LEU A C 1
ATOM 1519 O O . LEU A 1 193 ? 7.475 26.859 4.867 1.00 88.88 193 LEU A O 1
ATOM 1523 N N . ASP A 1 194 ? 8.387 26.922 2.815 1.00 92.31 194 ASP A N 1
ATOM 1524 C CA . ASP A 1 194 ? 8.623 28.368 2.733 1.00 92.31 194 ASP A CA 1
ATOM 1525 C C . ASP A 1 194 ? 7.985 29.009 1.491 1.00 92.31 194 ASP A C 1
ATOM 1527 O O . ASP A 1 194 ? 7.954 30.231 1.386 1.00 92.31 194 ASP A O 1
ATOM 1531 N N . ASN A 1 195 ? 7.402 28.207 0.593 1.00 91.12 195 ASN A N 1
ATOM 1532 C CA . ASN A 1 195 ? 6.780 28.641 -0.658 1.00 91.12 195 ASN A CA 1
ATOM 1533 C C . ASN A 1 195 ? 7.737 29.444 -1.562 1.00 91.12 195 ASN A C 1
ATOM 1535 O O . ASN A 1 195 ? 7.306 30.306 -2.327 1.00 91.12 195 ASN A O 1
ATOM 1539 N N . GLU A 1 196 ? 9.038 29.159 -1.462 1.00 92.81 196 GLU A N 1
ATOM 1540 C CA . GLU A 1 196 ? 10.086 29.770 -2.279 1.00 92.81 196 GLU A CA 1
ATOM 1541 C C . GLU A 1 196 ? 10.491 28.851 -3.435 1.00 92.81 196 GLU A C 1
ATOM 1543 O O . GLU A 1 196 ? 10.524 27.622 -3.295 1.00 92.81 196 GLU A O 1
ATOM 1548 N N . GLU A 1 197 ? 10.839 29.458 -4.571 1.00 93.19 197 GLU A N 1
ATOM 1549 C CA . GLU A 1 197 ? 11.436 28.759 -5.708 1.00 93.19 197 GLU A CA 1
ATOM 1550 C C . GLU A 1 197 ? 12.847 28.286 -5.346 1.00 93.19 197 GLU A C 1
ATOM 1552 O O . GLU A 1 197 ? 13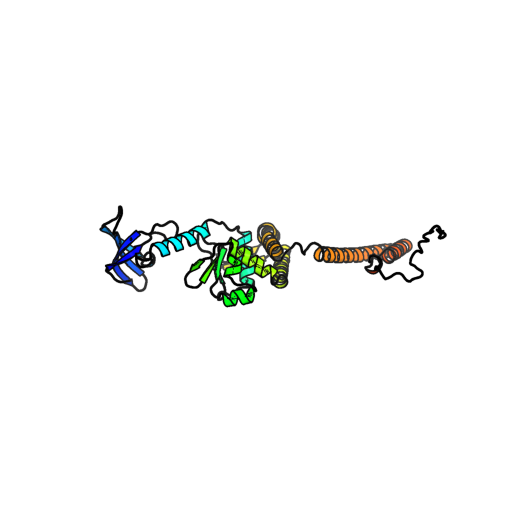.707 29.057 -4.917 1.00 93.19 197 GLU A O 1
ATOM 1557 N N . LYS A 1 198 ? 13.089 26.988 -5.516 1.00 92.94 198 LYS A N 1
ATOM 1558 C CA . LYS A 1 198 ? 14.373 26.340 -5.264 1.00 92.94 198 LYS A CA 1
ATOM 1559 C C . LYS A 1 198 ? 14.812 25.562 -6.487 1.00 92.94 198 LYS A C 1
ATOM 1561 O O . LYS A 1 198 ? 13.999 25.054 -7.250 1.00 92.94 198 LYS A O 1
ATOM 1566 N N . TYR A 1 199 ? 16.124 25.425 -6.624 1.00 94.19 199 TYR A N 1
ATOM 1567 C CA . TYR A 1 199 ? 16.742 24.616 -7.662 1.00 94.19 199 TYR A CA 1
ATOM 1568 C C . TYR A 1 199 ? 17.463 23.419 -7.044 1.00 94.19 199 TYR A C 1
ATOM 1570 O O . TYR A 1 199 ? 18.227 23.555 -6.082 1.00 94.19 199 TYR A O 1
ATOM 1578 N N . SER A 1 200 ? 17.224 22.240 -7.608 1.00 91.06 200 SER A N 1
ATOM 1579 C CA . SER A 1 200 ? 17.953 21.015 -7.310 1.00 91.06 200 SER A CA 1
ATOM 1580 C C . SER A 1 200 ? 18.891 20.687 -8.475 1.00 91.06 200 SER A C 1
ATOM 1582 O O . SER A 1 200 ? 18.420 20.557 -9.607 1.00 91.06 200 SER A O 1
ATOM 1584 N N . PRO A 1 201 ? 20.210 20.570 -8.241 1.00 89.12 201 PRO A N 1
ATOM 1585 C CA . PRO A 1 201 ? 21.160 20.302 -9.311 1.00 89.12 201 PRO A CA 1
ATOM 1586 C C . PRO A 1 201 ? 21.065 18.848 -9.823 1.00 89.12 201 PRO A C 1
ATOM 1588 O O . PRO A 1 201 ? 20.703 17.953 -9.049 1.00 89.12 201 PRO A O 1
ATOM 1591 N N . PRO A 1 202 ? 21.456 18.590 -11.088 1.00 90.19 202 PRO A N 1
ATOM 1592 C CA . PRO A 1 202 ? 21.501 17.263 -11.713 1.00 90.19 202 PRO A CA 1
ATOM 1593 C C . PRO A 1 202 ? 22.042 16.131 -10.827 1.00 90.19 202 PRO A C 1
ATOM 1595 O O . PRO A 1 202 ? 21.442 15.061 -10.724 1.00 90.19 202 PRO A O 1
ATOM 1598 N N . GLU A 1 203 ? 23.165 16.357 -10.141 1.00 85.19 203 GLU A N 1
ATOM 1599 C CA . GLU A 1 203 ? 23.845 15.343 -9.329 1.00 85.19 203 GLU A CA 1
ATOM 1600 C C . GLU A 1 203 ? 23.022 14.953 -8.097 1.00 85.19 203 GLU A C 1
ATOM 1602 O O . GLU A 1 203 ? 23.054 13.803 -7.648 1.00 85.19 203 GLU A O 1
ATOM 1607 N N . ARG A 1 204 ? 22.263 15.909 -7.549 1.00 89.06 204 ARG A N 1
ATOM 1608 C CA . ARG A 1 204 ? 21.354 15.665 -6.429 1.00 89.06 204 ARG A CA 1
ATOM 1609 C C . ARG A 1 204 ? 20.138 14.870 -6.886 1.00 89.06 204 ARG A C 1
ATOM 1611 O O . ARG A 1 204 ? 19.780 13.912 -6.207 1.00 89.06 204 ARG A O 1
ATOM 1618 N N . GLU A 1 205 ? 19.555 15.220 -8.029 1.00 90.38 205 GLU A N 1
ATOM 1619 C CA . GLU A 1 205 ? 18.445 14.468 -8.631 1.00 90.38 205 GLU A CA 1
ATOM 1620 C C . GLU A 1 205 ? 18.855 13.023 -8.941 1.00 90.38 205 GLU A C 1
ATOM 1622 O O . GLU A 1 205 ? 18.117 12.088 -8.636 1.00 90.38 205 GLU A O 1
ATOM 1627 N N . TRP A 1 206 ? 20.075 12.811 -9.446 1.00 85.56 206 TRP A N 1
ATOM 1628 C CA . TRP A 1 206 ? 20.612 11.469 -9.675 1.00 85.56 206 TRP A CA 1
ATOM 1629 C C . TRP A 1 206 ? 20.721 10.651 -8.385 1.00 85.56 206 TRP A C 1
ATOM 1631 O O . TRP A 1 206 ? 20.331 9.482 -8.344 1.00 85.56 206 TRP A O 1
ATOM 1641 N N . LYS A 1 207 ? 21.221 11.270 -7.310 1.00 87.19 207 LYS A N 1
ATOM 1642 C CA . LYS A 1 207 ? 21.314 10.619 -6.001 1.00 87.19 207 LYS A CA 1
ATOM 1643 C C . LYS A 1 207 ? 19.929 10.265 -5.447 1.00 87.19 207 LYS A C 1
ATOM 1645 O O . LYS A 1 207 ? 19.739 9.144 -4.985 1.00 87.19 207 LYS A O 1
ATOM 1650 N N . ILE A 1 208 ? 18.967 11.188 -5.533 1.00 89.44 208 ILE A N 1
ATOM 1651 C CA . ILE A 1 208 ? 17.575 10.962 -5.111 1.00 89.44 208 ILE A CA 1
ATOM 1652 C C . ILE A 1 208 ? 16.963 9.802 -5.897 1.00 89.44 208 ILE A C 1
ATOM 1654 O O . ILE A 1 208 ? 16.368 8.909 -5.296 1.00 89.44 208 ILE A O 1
ATOM 1658 N N . TYR A 1 209 ? 17.159 9.768 -7.216 1.00 90.69 209 TYR A N 1
ATOM 1659 C CA . TYR A 1 209 ? 16.684 8.671 -8.050 1.00 90.69 209 TYR A CA 1
ATOM 1660 C C . TYR A 1 209 ? 17.231 7.319 -7.582 1.00 90.69 209 TYR A C 1
ATOM 1662 O O . TYR A 1 209 ? 16.457 6.388 -7.377 1.00 90.69 209 TYR A O 1
ATOM 1670 N N . LEU A 1 210 ? 18.546 7.205 -7.368 1.00 84.56 210 LEU A N 1
ATOM 1671 C CA . LEU A 1 210 ? 19.161 5.945 -6.945 1.00 84.56 210 LEU A CA 1
ATOM 1672 C C . LEU A 1 210 ? 18.707 5.487 -5.556 1.00 84.56 210 LEU A C 1
ATOM 1674 O O . LEU A 1 210 ? 18.481 4.295 -5.362 1.00 84.56 210 LEU A O 1
ATOM 1678 N N . GLU A 1 211 ? 18.616 6.410 -4.599 1.00 85.19 211 GLU A N 1
ATOM 1679 C CA . GLU A 1 211 ? 18.333 6.082 -3.198 1.00 85.19 211 GLU A CA 1
ATOM 1680 C C . GLU A 1 211 ? 16.837 5.910 -2.916 1.00 85.19 211 GLU A C 1
ATOM 1682 O O . GLU A 1 211 ? 16.482 5.149 -2.020 1.00 85.19 211 GLU A O 1
ATOM 1687 N N . ARG A 1 212 ? 15.961 6.611 -3.650 1.00 88.75 212 ARG A N 1
ATOM 1688 C CA . ARG A 1 212 ? 14.536 6.723 -3.303 1.00 88.75 212 ARG A CA 1
ATOM 1689 C C . ARG A 1 212 ? 13.583 6.260 -4.395 1.00 88.75 212 ARG A C 1
ATOM 1691 O O . ARG A 1 212 ? 12.669 5.507 -4.090 1.00 88.75 212 ARG A O 1
ATOM 1698 N N . GLU A 1 213 ? 13.771 6.697 -5.638 1.00 92.00 213 GLU A N 1
ATOM 1699 C CA . GLU A 1 213 ? 12.794 6.428 -6.711 1.00 92.00 213 GLU A CA 1
ATOM 1700 C C . GLU A 1 213 ? 12.987 5.041 -7.332 1.00 92.00 213 GLU A C 1
ATOM 1702 O O . GLU A 1 213 ? 12.046 4.260 -7.453 1.00 92.00 213 GLU A O 1
ATOM 1707 N N . ARG A 1 214 ? 14.232 4.686 -7.667 1.00 89.19 214 ARG A N 1
ATOM 1708 C CA . ARG A 1 214 ? 14.556 3.413 -8.315 1.00 89.19 214 ARG A CA 1
ATOM 1709 C C . ARG A 1 214 ? 14.092 2.198 -7.500 1.00 89.19 214 ARG A C 1
ATOM 1711 O O . ARG A 1 214 ? 13.487 1.317 -8.105 1.00 89.19 214 ARG A O 1
ATOM 1718 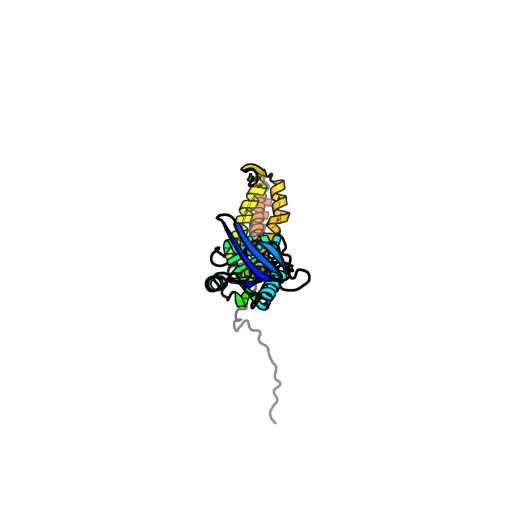N N . PRO A 1 215 ? 14.313 2.111 -6.171 1.00 90.25 215 PRO A N 1
ATOM 1719 C CA . PRO A 1 215 ? 13.808 0.982 -5.388 1.00 90.25 215 PRO A CA 1
ATOM 1720 C C . PRO A 1 215 ? 12.282 0.830 -5.455 1.00 90.25 215 PRO A C 1
ATOM 1722 O O . PRO A 1 215 ? 11.789 -0.294 -5.502 1.00 90.25 215 PRO A O 1
ATOM 1725 N N . VAL A 1 216 ? 11.541 1.944 -5.504 1.00 94.94 216 VAL A N 1
ATOM 1726 C CA . VAL A 1 216 ? 10.073 1.944 -5.612 1.00 94.94 216 VAL A CA 1
ATOM 1727 C C . VAL A 1 216 ? 9.639 1.405 -6.974 1.00 94.94 216 VAL A C 1
ATOM 1729 O O . VAL A 1 216 ? 8.788 0.520 -7.041 1.00 94.94 216 VAL A O 1
ATOM 1732 N N . PHE A 1 217 ? 10.259 1.871 -8.061 1.00 93.88 217 PHE A N 1
ATOM 1733 C CA . PHE A 1 217 ? 9.943 1.393 -9.409 1.00 93.88 217 PHE A CA 1
ATOM 1734 C C . PHE A 1 217 ? 10.256 -0.092 -9.591 1.00 93.88 217 PHE A C 1
ATOM 1736 O O . PHE A 1 217 ? 9.449 -0.818 -10.166 1.00 93.88 217 PHE A O 1
ATOM 1743 N N . GLU A 1 218 ? 11.381 -0.572 -9.057 1.00 90.25 218 GLU A N 1
ATOM 1744 C CA . GLU A 1 218 ? 11.714 -2.000 -9.077 1.00 90.25 218 GLU A CA 1
ATOM 1745 C C . GLU A 1 218 ? 10.711 -2.843 -8.273 1.00 90.25 218 GLU A C 1
ATOM 1747 O O . GLU A 1 218 ? 10.337 -3.933 -8.711 1.00 90.25 218 GLU A O 1
ATOM 1752 N N . LEU A 1 219 ? 10.213 -2.337 -7.140 1.00 91.94 219 LEU A N 1
ATOM 1753 C CA . LEU A 1 219 ? 9.182 -3.024 -6.360 1.00 91.94 219 LEU A CA 1
ATOM 1754 C C . LEU A 1 219 ? 7.841 -3.088 -7.112 1.00 91.94 219 LEU A C 1
ATOM 1756 O O . LEU A 1 219 ? 7.227 -4.150 -7.184 1.00 91.94 219 LEU A O 1
ATOM 1760 N N . ILE A 1 220 ? 7.407 -1.993 -7.743 1.00 94.25 220 ILE A N 1
ATOM 1761 C CA . ILE A 1 220 ? 6.178 -1.969 -8.559 1.00 94.25 220 ILE A CA 1
ATOM 1762 C C . ILE A 1 220 ? 6.306 -2.907 -9.767 1.00 94.25 220 ILE A C 1
ATOM 1764 O O . ILE A 1 220 ? 5.381 -3.654 -10.096 1.00 94.25 220 ILE A O 1
ATOM 1768 N N . ARG A 1 221 ? 7.477 -2.931 -10.408 1.00 90.75 221 ARG A N 1
ATOM 1769 C CA . ARG A 1 221 ? 7.815 -3.904 -11.453 1.00 90.75 221 ARG A CA 1
ATOM 1770 C C . ARG A 1 221 ? 7.676 -5.335 -10.938 1.00 90.75 221 ARG A C 1
ATOM 1772 O O . ARG A 1 221 ? 7.018 -6.154 -11.583 1.00 90.75 221 ARG A O 1
ATOM 1779 N N . GLN A 1 222 ? 8.240 -5.633 -9.765 1.00 89.94 222 GLN A N 1
ATOM 1780 C CA . GLN A 1 222 ? 8.114 -6.936 -9.110 1.00 89.94 222 GLN A CA 1
ATOM 1781 C C . GLN A 1 222 ? 6.647 -7.311 -8.872 1.00 89.94 222 GLN A C 1
ATOM 1783 O O . GLN A 1 222 ? 6.259 -8.426 -9.229 1.00 89.94 222 GLN A O 1
ATOM 1788 N N . PHE A 1 223 ? 5.833 -6.383 -8.361 1.00 93.62 223 PHE A N 1
ATOM 1789 C CA . PHE A 1 223 ? 4.394 -6.573 -8.178 1.00 93.62 223 PHE A CA 1
ATOM 1790 C C . PHE A 1 223 ? 3.688 -6.941 -9.481 1.00 93.62 223 PHE A C 1
ATOM 1792 O O . PHE A 1 223 ? 2.913 -7.891 -9.508 1.00 93.62 223 PHE A O 1
ATOM 1799 N N . CYS A 1 224 ? 4.027 -6.284 -10.592 1.00 91.50 224 CYS A N 1
ATOM 1800 C CA . CYS A 1 224 ? 3.497 -6.608 -11.920 1.00 91.50 224 CYS A CA 1
ATOM 1801 C C . CYS A 1 224 ? 3.914 -8.004 -12.441 1.00 91.50 224 CYS A C 1
ATOM 1803 O O . CYS A 1 224 ? 3.477 -8.413 -13.515 1.00 91.50 224 CYS A O 1
ATOM 1805 N N . GLY A 1 225 ? 4.748 -8.756 -11.711 1.00 80.75 225 GLY A N 1
ATOM 1806 C CA . GLY A 1 225 ? 5.145 -10.117 -12.072 1.00 80.75 225 GLY A CA 1
ATOM 1807 C C . GLY A 1 225 ? 6.431 -10.196 -12.897 1.00 80.75 225 GLY A C 1
ATOM 1808 O O . GLY A 1 225 ? 6.534 -11.027 -13.802 1.00 80.75 225 GLY A O 1
ATOM 1809 N N . TYR A 1 226 ? 7.441 -9.385 -12.565 1.00 55.28 226 TYR A N 1
ATOM 1810 C CA . TYR A 1 226 ? 8.772 -9.289 -13.202 1.00 55.28 226 TYR A CA 1
ATOM 1811 C C . TYR A 1 226 ? 9.650 -10.572 -13.185 1.00 55.28 226 TYR A C 1
ATOM 1813 O O . TYR A 1 226 ? 10.874 -10.513 -13.136 1.00 55.28 226 TYR A O 1
ATOM 1821 N N . LYS A 1 227 ? 9.067 -11.769 -13.306 1.00 48.75 227 LYS A N 1
ATOM 1822 C CA . LYS A 1 227 ? 9.694 -12.851 -14.087 1.00 48.75 227 LYS A CA 1
ATOM 1823 C C . LYS A 1 227 ? 9.480 -12.668 -15.602 1.00 48.75 227 LYS A C 1
ATOM 1825 O O . LYS A 1 227 ? 10.150 -13.345 -16.375 1.00 48.75 227 LYS A O 1
ATOM 1830 N N . ALA A 1 228 ? 8.621 -11.737 -16.031 1.00 42.28 228 ALA A N 1
ATOM 1831 C CA . ALA A 1 228 ? 8.320 -11.450 -17.441 1.00 42.28 228 ALA A CA 1
ATOM 1832 C C . ALA A 1 228 ? 9.324 -10.522 -18.165 1.00 42.28 228 ALA A C 1
ATOM 1834 O O . ALA A 1 228 ? 9.221 -10.337 -19.374 1.00 42.28 228 ALA A O 1
ATOM 1835 N N . VAL A 1 229 ? 10.327 -9.985 -17.466 1.00 48.31 229 VAL A N 1
ATOM 1836 C CA . VAL A 1 229 ? 11.318 -9.045 -18.042 1.00 48.31 229 VAL A CA 1
ATOM 1837 C C . VAL A 1 229 ? 12.563 -9.693 -18.611 1.00 48.31 229 VAL A C 1
ATOM 1839 O O . VAL A 1 229 ? 13.415 -9.065 -19.229 1.00 48.31 229 VAL A O 1
ATOM 1842 N N . ASN A 1 230 ? 12.650 -11.012 -18.544 1.00 53.69 230 ASN A N 1
ATOM 1843 C CA . ASN A 1 230 ? 13.826 -11.677 -19.078 1.00 53.69 230 ASN A CA 1
ATOM 1844 C C . ASN A 1 230 ? 13.825 -11.904 -20.587 1.00 53.69 230 ASN A C 1
ATOM 1846 O O . ASN A 1 230 ? 14.892 -12.215 -21.099 1.00 53.69 230 ASN A O 1
ATOM 1850 N N . GLU A 1 231 ? 12.715 -11.771 -21.311 1.00 53.47 231 GLU A N 1
ATOM 1851 C CA . GLU A 1 231 ? 12.721 -12.111 -22.743 1.00 53.47 231 GLU A CA 1
ATOM 1852 C C . GLU A 1 231 ? 12.331 -10.946 -23.635 1.00 53.47 231 GLU A C 1
ATOM 1854 O O . GLU A 1 231 ? 13.101 -10.601 -24.522 1.00 53.47 231 GLU A O 1
ATOM 1859 N N . ARG A 1 232 ? 11.202 -10.282 -23.370 1.00 55.31 232 ARG A N 1
ATOM 1860 C CA . ARG A 1 232 ? 10.768 -9.147 -24.191 1.00 55.31 232 ARG A CA 1
ATOM 1861 C C . ARG A 1 232 ? 11.695 -7.944 -24.046 1.00 55.31 232 ARG A C 1
ATOM 1863 O O . ARG A 1 232 ? 12.097 -7.388 -25.057 1.00 55.31 232 ARG A O 1
ATOM 1870 N N . ASP A 1 233 ? 12.102 -7.608 -22.827 1.00 61.19 233 ASP A N 1
ATOM 1871 C CA . ASP A 1 233 ? 13.001 -6.471 -22.603 1.00 61.19 233 ASP A CA 1
ATOM 1872 C C . ASP A 1 233 ? 14.429 -6.798 -23.038 1.00 61.19 233 ASP A C 1
ATOM 1874 O O . ASP A 1 233 ? 15.124 -5.936 -23.564 1.00 61.19 233 ASP A O 1
ATOM 1878 N N . ARG A 1 234 ? 14.865 -8.060 -22.903 1.00 64.31 234 ARG A N 1
ATOM 1879 C CA . ARG A 1 234 ? 16.140 -8.508 -23.487 1.00 64.31 234 ARG A CA 1
ATOM 1880 C C . ARG A 1 234 ? 16.102 -8.487 -25.009 1.00 64.31 234 ARG A C 1
ATOM 1882 O O . ARG A 1 234 ? 17.095 -8.099 -25.611 1.00 64.31 234 ARG A O 1
ATOM 1889 N N . LEU A 1 235 ? 14.983 -8.876 -25.618 1.00 78.31 235 LEU A N 1
ATOM 1890 C CA . LEU A 1 235 ? 14.780 -8.800 -27.060 1.00 78.31 235 LEU A CA 1
ATO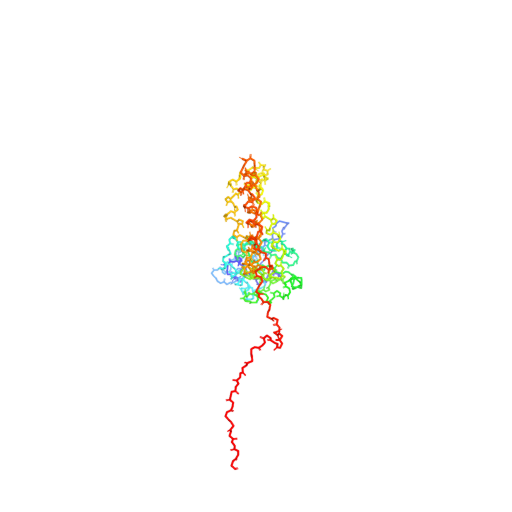M 1891 C C . LEU A 1 235 ? 14.777 -7.343 -27.515 1.00 78.31 235 LEU A C 1
ATOM 1893 O O . LEU A 1 235 ? 15.527 -7.003 -28.415 1.00 78.31 235 LEU A O 1
ATOM 1897 N N . GLN A 1 236 ? 14.031 -6.469 -26.845 1.00 77.19 236 GLN A N 1
ATOM 1898 C CA . GLN A 1 236 ? 13.960 -5.049 -27.178 1.00 77.19 236 GLN A CA 1
ATOM 1899 C C . GLN A 1 236 ? 15.305 -4.339 -26.959 1.00 77.19 236 GLN A C 1
ATOM 1901 O O . GLN A 1 236 ? 15.706 -3.514 -27.777 1.00 77.19 236 GLN A O 1
ATOM 1906 N N . ALA A 1 237 ? 16.047 -4.682 -25.900 1.00 72.94 237 ALA A N 1
ATOM 1907 C CA . ALA A 1 237 ? 17.404 -4.187 -25.675 1.00 72.94 237 ALA A CA 1
ATOM 1908 C C . ALA A 1 237 ? 18.391 -4.716 -26.727 1.00 72.94 237 ALA A C 1
ATOM 1910 O O . ALA A 1 237 ? 19.234 -3.959 -27.203 1.00 72.94 237 ALA A O 1
ATOM 1911 N N . ALA A 1 238 ? 18.275 -5.987 -27.124 1.00 77.62 238 ALA A N 1
ATOM 1912 C CA . ALA A 1 238 ? 19.080 -6.565 -28.195 1.00 77.62 238 ALA A CA 1
ATOM 1913 C C . ALA A 1 238 ? 18.756 -5.924 -29.553 1.00 77.62 238 ALA A C 1
ATOM 1915 O O . ALA A 1 238 ? 19.674 -5.585 -30.288 1.00 77.62 238 ALA A O 1
ATOM 1916 N N . GLU A 1 239 ? 17.482 -5.692 -29.869 1.00 86.31 239 GLU A N 1
ATOM 1917 C CA . GLU A 1 239 ? 17.044 -4.996 -31.084 1.00 86.31 239 GLU A CA 1
ATOM 1918 C C . GLU A 1 239 ? 17.554 -3.551 -31.114 1.00 86.31 239 GLU A C 1
ATOM 1920 O O . GLU A 1 239 ? 18.077 -3.097 -32.134 1.00 86.31 239 GLU A O 1
ATOM 1925 N N . ALA A 1 240 ? 17.470 -2.837 -29.988 1.00 84.31 240 ALA A N 1
ATOM 1926 C CA . ALA A 1 240 ? 17.996 -1.482 -29.865 1.00 84.31 240 ALA A CA 1
ATOM 1927 C C . ALA A 1 240 ? 19.526 -1.433 -30.029 1.00 84.31 240 ALA A C 1
ATOM 1929 O O . ALA A 1 240 ? 20.040 -0.540 -30.706 1.00 84.31 240 ALA A O 1
ATOM 1930 N N . GLU A 1 241 ? 20.255 -2.391 -29.451 1.00 85.31 241 GLU A N 1
ATOM 1931 C CA . GLU A 1 241 ? 21.712 -2.478 -29.583 1.00 85.31 241 GLU A CA 1
ATOM 1932 C C . GLU A 1 241 ? 22.140 -2.883 -30.999 1.00 85.31 241 GLU A C 1
ATOM 1934 O O . GLU A 1 241 ? 23.059 -2.275 -31.542 1.00 85.31 241 GLU A O 1
ATOM 1939 N N . VAL A 1 242 ? 21.448 -3.831 -31.643 1.00 88.25 242 VAL A N 1
ATOM 1940 C CA . VAL A 1 242 ? 21.682 -4.185 -33.055 1.00 88.25 242 VAL A CA 1
ATOM 1941 C C . VAL A 1 242 ? 21.489 -2.961 -33.944 1.00 88.25 242 VAL A C 1
ATOM 1943 O O . VAL A 1 242 ? 22.363 -2.654 -34.748 1.00 88.25 242 VAL A O 1
ATOM 1946 N N . ASN A 1 243 ? 20.412 -2.196 -33.747 1.00 86.38 243 ASN A N 1
ATOM 1947 C CA . ASN A 1 243 ? 20.187 -0.966 -34.504 1.00 86.38 243 ASN A CA 1
ATOM 1948 C C . ASN A 1 243 ? 21.295 0.079 -34.261 1.00 86.38 243 ASN A C 1
ATOM 1950 O O . ASN A 1 243 ? 21.763 0.726 -35.197 1.00 86.38 243 ASN A O 1
ATOM 1954 N N . ARG A 1 244 ? 21.761 0.235 -33.013 1.00 92.69 244 ARG A N 1
ATOM 1955 C CA . ARG A 1 244 ? 22.886 1.127 -32.687 1.00 92.69 244 ARG A CA 1
ATOM 1956 C C . ARG A 1 244 ? 24.178 0.691 -33.387 1.00 92.69 244 ARG A C 1
ATOM 1958 O O . ARG A 1 244 ? 24.910 1.546 -33.885 1.00 92.69 244 ARG A O 1
ATOM 1965 N N . LEU A 1 245 ? 24.462 -0.612 -33.417 1.00 89.19 245 LEU A N 1
ATOM 1966 C CA . LEU A 1 245 ? 25.638 -1.181 -34.077 1.00 89.19 245 LEU A CA 1
ATOM 1967 C C . LEU A 1 245 ? 25.555 -1.067 -35.604 1.00 89.19 245 LEU A C 1
ATOM 1969 O O . LEU A 1 245 ? 26.560 -0.717 -36.212 1.00 89.19 245 LEU A O 1
ATOM 1973 N N . ASP A 1 246 ? 24.380 -1.264 -36.207 1.00 90.31 246 ASP A N 1
ATOM 1974 C CA . ASP A 1 246 ? 24.157 -1.077 -37.648 1.00 90.31 246 ASP A CA 1
ATOM 1975 C C . ASP A 1 246 ? 24.442 0.374 -38.067 1.00 90.31 246 ASP A C 1
ATOM 1977 O O . ASP A 1 246 ? 25.166 0.621 -39.033 1.00 90.31 246 ASP A O 1
ATOM 1981 N N . ILE A 1 247 ? 23.951 1.349 -37.293 1.00 89.81 247 ILE A N 1
ATOM 1982 C CA . ILE A 1 247 ? 24.232 2.774 -37.530 1.00 89.81 247 ILE A CA 1
ATOM 1983 C C . ILE A 1 247 ? 25.736 3.063 -37.413 1.00 89.81 247 ILE A C 1
ATOM 1985 O O . ILE A 1 247 ? 26.296 3.790 -38.236 1.00 89.81 247 ILE A O 1
ATOM 1989 N N . LEU A 1 248 ? 26.407 2.499 -36.404 1.00 90.88 248 LEU A N 1
ATOM 1990 C CA . LEU A 1 248 ? 27.849 2.681 -36.216 1.00 90.88 248 LEU A CA 1
ATOM 1991 C C . LEU A 1 248 ? 28.676 2.028 -37.329 1.00 90.88 248 LEU A C 1
ATOM 1993 O O . LEU A 1 248 ? 29.644 2.635 -37.784 1.00 90.88 248 LEU A O 1
ATOM 1997 N N . ALA A 1 249 ? 28.301 0.831 -37.781 1.00 91.94 249 ALA A N 1
ATOM 1998 C CA . ALA A 1 249 ? 28.962 0.133 -38.878 1.00 91.94 249 ALA A CA 1
ATOM 1999 C C . ALA A 1 249 ? 28.829 0.920 -40.187 1.00 91.94 249 ALA A C 1
ATOM 2001 O O . ALA A 1 249 ? 29.836 1.183 -40.843 1.00 91.94 249 ALA A O 1
ATOM 2002 N N . ALA A 1 250 ? 27.621 1.393 -40.510 1.00 91.31 250 ALA A N 1
ATOM 2003 C CA . ALA A 1 250 ? 27.388 2.249 -41.670 1.00 91.31 250 ALA A CA 1
ATOM 2004 C C . ALA A 1 250 ? 28.223 3.538 -41.596 1.00 91.31 250 ALA A C 1
ATOM 2006 O O . ALA A 1 250 ? 28.880 3.916 -42.564 1.00 91.31 250 ALA A O 1
ATOM 2007 N N . SER A 1 251 ? 28.267 4.178 -40.423 1.00 92.75 251 SER A N 1
ATOM 2008 C CA . SER A 1 251 ? 29.082 5.377 -40.209 1.00 92.75 251 SER A CA 1
ATOM 2009 C C . SER A 1 251 ? 30.585 5.115 -40.393 1.00 92.75 251 SER A C 1
ATOM 2011 O O . SER A 1 251 ? 31.290 5.944 -40.969 1.00 92.75 251 SER A O 1
ATOM 2013 N N . ALA A 1 252 ? 31.084 3.959 -39.947 1.00 92.12 252 ALA A N 1
ATOM 2014 C CA . ALA A 1 252 ? 32.481 3.568 -40.120 1.00 92.12 252 ALA A CA 1
ATOM 2015 C C . ALA A 1 252 ? 32.834 3.264 -41.587 1.00 92.12 252 ALA A C 1
ATOM 2017 O O . ALA A 1 252 ? 33.899 3.674 -42.047 1.00 92.12 252 ALA A O 1
ATOM 2018 N N . ILE A 1 253 ? 31.943 2.591 -42.325 1.00 93.75 253 ILE A N 1
ATOM 2019 C CA . ILE A 1 253 ? 32.107 2.303 -43.759 1.00 93.75 253 ILE A CA 1
ATOM 2020 C C . ILE A 1 253 ? 32.171 3.607 -44.560 1.00 93.75 253 ILE A C 1
ATOM 2022 O O . ILE A 1 253 ? 33.092 3.794 -45.353 1.00 93.75 253 ILE A O 1
ATOM 2026 N N . GLU A 1 254 ? 31.259 4.547 -44.304 1.00 92.81 254 GLU A N 1
ATOM 2027 C CA . GLU A 1 254 ? 31.293 5.865 -44.949 1.00 92.81 254 GLU A CA 1
ATOM 2028 C C . GLU A 1 254 ? 32.590 6.617 -44.634 1.00 92.81 254 GLU A C 1
ATOM 2030 O O . GLU A 1 254 ? 33.207 7.208 -45.519 1.00 92.81 254 GLU A O 1
ATOM 2035 N N . ARG A 1 255 ? 33.096 6.516 -43.399 1.00 93.12 255 ARG A N 1
ATOM 2036 C CA . ARG A 1 255 ? 34.374 7.140 -43.045 1.00 93.12 255 ARG A CA 1
ATOM 2037 C C . ARG A 1 255 ? 35.569 6.537 -43.792 1.00 93.12 255 ARG A C 1
ATOM 2039 O O . ARG A 1 255 ? 36.515 7.264 -44.083 1.00 93.12 255 ARG A O 1
ATOM 2046 N N . LEU A 1 256 ? 35.547 5.240 -44.107 1.00 94.06 256 LEU A N 1
ATOM 2047 C CA . LEU A 1 256 ? 36.583 4.598 -44.928 1.00 94.06 256 LEU A CA 1
ATOM 2048 C C . LEU A 1 256 ? 36.541 5.086 -46.381 1.00 94.06 256 LEU A C 1
ATOM 2050 O O . LEU A 1 256 ? 37.598 5.361 -46.951 1.00 94.06 256 LEU A O 1
ATOM 2054 N N . ARG A 1 257 ? 35.339 5.282 -46.936 1.00 92.25 257 ARG A N 1
ATOM 2055 C CA . ARG A 1 257 ? 35.146 5.880 -48.270 1.00 92.25 257 ARG A CA 1
ATOM 2056 C C . ARG A 1 257 ? 35.679 7.306 -48.329 1.00 92.25 257 ARG A C 1
ATOM 2058 O O . ARG A 1 257 ? 36.430 7.654 -49.232 1.00 92.25 257 ARG A O 1
ATOM 2065 N N . GLU A 1 258 ? 35.384 8.122 -47.318 1.00 93.69 258 GLU A N 1
ATOM 2066 C CA . GLU A 1 258 ? 35.921 9.488 -47.224 1.00 93.69 258 GLU A CA 1
ATOM 2067 C C . GLU A 1 258 ? 37.459 9.535 -47.175 1.00 93.69 258 GLU A C 1
ATOM 2069 O O . GLU A 1 258 ? 38.065 10.520 -47.599 1.00 93.69 258 GLU A O 1
ATOM 2074 N N . LEU A 1 259 ? 38.100 8.483 -46.655 1.00 94.94 259 LEU A N 1
ATOM 2075 C CA . LEU A 1 259 ? 39.558 8.343 -46.599 1.00 94.94 259 LEU A CA 1
ATOM 2076 C C . LEU A 1 259 ? 40.157 7.713 -47.871 1.00 94.94 259 LEU A C 1
ATOM 2078 O O . LEU A 1 259 ? 41.381 7.617 -47.971 1.00 94.94 259 LEU A O 1
ATOM 2082 N N . GLY A 1 260 ? 39.322 7.326 -48.841 1.00 92.31 260 GLY A N 1
ATOM 2083 C CA . GLY A 1 260 ? 39.726 6.761 -50.129 1.00 92.31 260 GLY A CA 1
ATOM 2084 C C . GLY A 1 260 ? 40.048 5.264 -50.108 1.00 92.31 260 GLY A C 1
ATOM 2085 O O . GLY A 1 260 ? 40.672 4.776 -51.050 1.00 92.31 260 GLY A O 1
ATOM 2086 N N . ASP A 1 261 ? 39.658 4.530 -49.060 1.00 93.88 261 ASP A N 1
ATOM 2087 C CA . ASP A 1 261 ? 39.817 3.068 -48.981 1.00 93.88 261 ASP A CA 1
ATOM 2088 C C . ASP A 1 261 ? 38.526 2.348 -49.410 1.00 93.88 261 ASP A C 1
ATOM 2090 O O . ASP A 1 261 ? 37.898 1.610 -48.645 1.00 93.88 261 ASP A O 1
ATOM 2094 N N . ASP A 1 262 ? 38.110 2.599 -50.655 1.00 91.38 262 ASP A N 1
ATOM 2095 C CA . ASP A 1 262 ? 36.852 2.086 -51.217 1.00 91.38 262 ASP A CA 1
ATOM 2096 C C . ASP A 1 262 ? 36.817 0.554 -51.245 1.00 91.38 262 ASP A C 1
ATOM 2098 O O . ASP A 1 262 ? 35.806 -0.060 -50.916 1.00 91.38 262 ASP A O 1
ATOM 2102 N N . ALA A 1 263 ? 37.954 -0.080 -51.554 1.00 90.00 263 ALA A N 1
ATOM 2103 C CA . ALA A 1 263 ? 38.059 -1.536 -51.612 1.00 90.00 263 ALA A CA 1
ATOM 2104 C C . ALA A 1 263 ? 37.746 -2.190 -50.257 1.00 90.00 263 ALA A C 1
ATOM 2106 O O . ALA A 1 263 ? 37.099 -3.237 -50.201 1.00 90.00 263 ALA A O 1
ATOM 2107 N N . ARG A 1 264 ? 38.193 -1.575 -49.157 1.00 89.19 264 ARG A N 1
ATOM 2108 C CA . ARG A 1 264 ? 37.955 -2.090 -47.807 1.00 89.19 264 ARG A CA 1
ATOM 2109 C C . ARG A 1 264 ? 36.574 -1.720 -47.278 1.00 89.19 264 ARG A C 1
ATOM 2111 O O . ARG A 1 264 ? 35.987 -2.509 -46.540 1.00 89.19 264 ARG A O 1
ATOM 2118 N N . ALA A 1 265 ? 36.045 -0.563 -47.670 1.00 91.94 265 ALA A N 1
ATOM 2119 C CA . ALA A 1 265 ? 34.669 -0.175 -47.381 1.00 91.94 265 ALA A CA 1
ATOM 2120 C C . ALA A 1 265 ? 33.660 -1.132 -48.038 1.00 91.94 265 ALA A C 1
ATOM 2122 O O . ALA A 1 265 ? 32.740 -1.599 -47.368 1.00 91.94 265 ALA A O 1
ATOM 2123 N N . ASP A 1 266 ? 33.866 -1.476 -49.311 1.00 90.81 266 ASP A N 1
ATOM 2124 C CA . ASP A 1 266 ? 32.984 -2.380 -50.053 1.00 90.81 266 ASP A CA 1
ATOM 2125 C C . ASP A 1 266 ? 33.060 -3.817 -49.523 1.00 90.81 266 ASP A C 1
ATOM 2127 O O . ASP A 1 266 ? 32.024 -4.461 -49.361 1.00 90.81 266 ASP A O 1
ATOM 2131 N N . GLN A 1 267 ? 34.256 -4.291 -49.151 1.00 91.19 267 GLN A N 1
ATOM 2132 C CA . GLN A 1 267 ? 34.407 -5.587 -48.486 1.00 91.19 267 GLN A CA 1
ATOM 2133 C C . GLN A 1 267 ? 33.603 -5.652 -47.174 1.00 91.19 267 GLN A C 1
ATOM 2135 O O . GLN A 1 267 ? 32.896 -6.628 -46.931 1.00 91.19 267 GLN A O 1
ATOM 2140 N N . LEU A 1 268 ? 33.697 -4.619 -46.328 1.00 89.19 268 LEU A N 1
ATOM 2141 C CA . LEU A 1 268 ? 32.991 -4.576 -45.042 1.00 89.19 268 LEU A CA 1
ATOM 2142 C C . LEU A 1 268 ? 31.473 -4.435 -45.204 1.00 89.19 268 LEU A C 1
ATOM 2144 O O . LEU A 1 268 ? 30.730 -5.008 -44.411 1.00 89.19 268 LEU A O 1
ATOM 2148 N N . ALA A 1 269 ? 31.012 -3.701 -46.220 1.00 88.88 269 ALA A N 1
ATOM 2149 C CA . ALA A 1 269 ? 29.591 -3.599 -46.543 1.00 88.88 269 ALA A CA 1
ATOM 2150 C C . ALA A 1 269 ? 29.022 -4.955 -46.989 1.00 88.88 269 ALA A C 1
ATOM 2152 O O . ALA A 1 269 ? 27.976 -5.378 -46.502 1.00 88.88 269 ALA A O 1
ATOM 2153 N N . GLU A 1 270 ? 29.741 -5.672 -47.858 1.00 89.31 270 GLU A N 1
ATOM 2154 C CA . GLU A 1 270 ? 29.329 -7.002 -48.313 1.00 89.31 270 GLU A CA 1
ATOM 2155 C C . GLU A 1 270 ? 29.318 -8.024 -47.163 1.00 89.31 270 GLU A C 1
ATOM 2157 O O . GLU A 1 270 ? 28.388 -8.824 -47.052 1.00 89.31 270 GLU A O 1
ATOM 2162 N N . GLU A 1 271 ? 30.324 -7.993 -46.282 1.00 87.25 271 GLU A N 1
ATOM 2163 C CA . GLU A 1 271 ? 30.379 -8.842 -45.085 1.00 87.25 271 GLU A CA 1
ATOM 2164 C C . GLU A 1 271 ? 29.223 -8.543 -44.112 1.00 87.25 271 GLU A C 1
ATOM 2166 O O . GLU A 1 271 ? 28.570 -9.476 -43.642 1.00 87.25 271 GLU A O 1
ATOM 2171 N N . HIS A 1 272 ? 28.919 -7.264 -43.856 1.00 86.44 272 HIS A N 1
ATOM 2172 C CA . HIS A 1 272 ? 27.821 -6.841 -42.971 1.00 86.44 272 HIS A CA 1
ATOM 2173 C C . HIS A 1 272 ? 26.446 -7.301 -43.476 1.00 86.44 272 HIS A C 1
ATOM 2175 O O . HIS A 1 272 ? 25.650 -7.816 -42.687 1.00 86.44 272 HIS A O 1
ATOM 2181 N N . ASP A 1 273 ? 26.189 -7.199 -44.782 1.00 83.94 273 ASP A N 1
ATOM 2182 C CA . ASP A 1 273 ? 24.928 -7.643 -45.382 1.00 83.94 273 ASP A CA 1
ATOM 2183 C C . ASP A 1 273 ? 24.812 -9.173 -45.449 1.00 83.94 273 ASP A C 1
ATOM 2185 O O . ASP A 1 273 ? 23.746 -9.735 -45.171 1.00 83.94 273 ASP A O 1
ATOM 2189 N N . ARG A 1 274 ? 25.899 -9.868 -45.812 1.00 83.25 274 ARG A N 1
ATOM 2190 C CA . ARG A 1 274 ? 25.904 -11.328 -45.987 1.00 83.25 274 ARG A CA 1
ATOM 2191 C C . ARG A 1 274 ? 25.739 -12.076 -44.669 1.00 83.25 274 ARG A C 1
ATOM 2193 O O . ARG A 1 274 ? 24.981 -13.045 -44.617 1.00 83.25 274 ARG A O 1
ATOM 2200 N N . ASP A 1 275 ? 26.424 -11.630 -43.620 1.00 79.81 275 ASP A N 1
ATOM 2201 C CA . ASP A 1 275 ? 26.450 -12.319 -42.325 1.00 79.81 275 ASP A CA 1
ATOM 2202 C C . ASP A 1 275 ? 25.348 -11.811 -41.372 1.00 79.81 275 ASP A C 1
ATOM 2204 O O . ASP A 1 275 ? 25.326 -12.129 -40.178 1.00 79.81 275 ASP A O 1
ATOM 2208 N N . ARG A 1 276 ? 24.385 -11.043 -41.903 1.00 81.44 276 ARG A N 1
ATOM 2209 C CA . ARG A 1 276 ? 23.263 -10.499 -41.144 1.00 81.44 276 ARG A CA 1
ATOM 2210 C C . ARG A 1 276 ? 22.371 -11.612 -40.600 1.00 81.44 276 ARG A C 1
ATOM 2212 O O . ARG A 1 276 ? 21.673 -12.317 -41.329 1.00 81.44 276 ARG A O 1
ATOM 2219 N N . ILE A 1 277 ? 22.316 -11.716 -39.278 1.00 77.62 277 ILE A N 1
ATOM 2220 C CA . ILE A 1 277 ? 21.449 -12.665 -38.580 1.00 77.62 277 ILE A CA 1
ATOM 2221 C C . ILE A 1 277 ? 19.995 -12.181 -38.685 1.00 77.62 277 ILE A C 1
ATOM 2223 O O . ILE A 1 277 ? 19.601 -11.211 -38.042 1.00 77.62 277 ILE A O 1
ATOM 2227 N N . THR A 1 278 ? 19.179 -12.859 -39.495 1.00 74.56 278 THR A N 1
ATOM 2228 C CA . THR A 1 278 ? 17.746 -12.553 -39.654 1.00 74.56 278 THR A CA 1
ATOM 2229 C C . THR A 1 278 ? 16.864 -13.621 -39.001 1.00 74.56 278 THR A C 1
ATOM 2231 O O . THR A 1 278 ? 17.279 -14.779 -38.886 1.00 74.56 278 THR A O 1
ATOM 2234 N N . PRO A 1 279 ? 15.603 -13.307 -38.638 1.00 69.06 279 PRO A N 1
ATOM 2235 C CA . PRO A 1 279 ? 14.673 -14.304 -38.102 1.00 69.06 279 PRO A CA 1
ATOM 2236 C C . PRO A 1 279 ? 14.478 -15.523 -39.016 1.00 69.06 279 PRO A C 1
ATOM 2238 O O . PRO A 1 279 ? 14.182 -16.610 -38.531 1.00 69.06 279 PRO A O 1
ATOM 2241 N N . ALA A 1 280 ? 14.648 -15.367 -40.333 1.00 66.38 280 ALA A N 1
ATOM 2242 C CA . ALA A 1 280 ? 14.568 -16.469 -41.290 1.00 66.38 280 ALA A CA 1
ATOM 2243 C C . ALA A 1 280 ? 15.754 -17.447 -41.183 1.00 66.38 280 ALA A C 1
ATOM 2245 O O . ALA A 1 280 ? 15.571 -18.633 -41.440 1.00 66.38 280 ALA A O 1
ATOM 2246 N N . LEU A 1 281 ? 16.934 -16.966 -40.777 1.00 67.56 281 LEU A N 1
ATOM 2247 C CA . LEU A 1 281 ? 18.160 -17.760 -40.634 1.00 67.56 281 LEU A CA 1
ATOM 2248 C C . LEU A 1 281 ? 18.285 -18.436 -39.257 1.00 67.56 281 LEU A C 1
ATOM 2250 O O . LEU A 1 281 ? 18.976 -19.441 -39.136 1.00 67.56 281 LEU A O 1
ATOM 2254 N N . VAL A 1 282 ? 17.612 -17.903 -38.229 1.00 68.69 282 VAL A N 1
ATOM 2255 C CA . VAL A 1 282 ? 17.674 -18.411 -36.840 1.00 68.69 282 VAL A CA 1
ATOM 2256 C C . VAL A 1 282 ? 16.525 -19.369 -36.496 1.00 68.69 282 VAL A C 1
ATOM 2258 O O . VAL A 1 282 ? 16.617 -20.114 -35.520 1.00 68.69 282 VAL A O 1
ATOM 2261 N N . ARG A 1 283 ? 15.429 -19.383 -37.271 1.00 62.94 283 ARG A N 1
ATOM 2262 C CA . ARG A 1 283 ? 14.292 -20.282 -37.005 1.00 62.94 283 ARG A CA 1
ATOM 2263 C C . ARG A 1 283 ? 14.750 -21.749 -37.015 1.00 62.94 283 ARG A C 1
ATOM 2265 O O . ARG A 1 283 ? 15.332 -22.181 -38.010 1.00 62.94 283 ARG A O 1
ATOM 2272 N N . PRO A 1 284 ? 14.443 -22.541 -35.967 1.00 62.00 284 PRO A N 1
ATOM 2273 C CA . PRO A 1 284 ? 14.668 -23.977 -36.026 1.00 62.00 284 PRO A CA 1
ATOM 2274 C C . PRO A 1 284 ? 13.849 -24.567 -37.184 1.00 62.00 284 PRO A C 1
ATOM 2276 O O . PRO A 1 284 ? 12.757 -24.059 -37.476 1.00 62.00 284 PRO A O 1
ATOM 2279 N N . PRO A 1 285 ? 14.353 -25.613 -37.865 1.00 59.69 285 PRO A N 1
ATOM 2280 C CA . PRO A 1 285 ? 13.607 -26.261 -38.930 1.00 59.69 285 PRO A CA 1
ATOM 2281 C C . PRO A 1 285 ? 12.250 -26.698 -38.376 1.00 59.69 285 PRO A C 1
ATOM 2283 O O . PRO A 1 285 ? 12.175 -27.424 -37.387 1.00 59.69 285 PRO A O 1
ATOM 2286 N N . ILE A 1 286 ? 11.178 -26.191 -38.987 1.00 53.16 286 ILE A N 1
ATOM 2287 C CA . ILE A 1 286 ? 9.812 -26.575 -38.637 1.00 53.16 286 ILE A CA 1
ATOM 2288 C C . ILE A 1 286 ? 9.723 -28.083 -38.844 1.00 53.16 286 ILE A C 1
ATOM 2290 O O . ILE A 1 286 ? 10.038 -28.563 -39.937 1.00 53.16 286 ILE A O 1
ATOM 2294 N N . ASP A 1 287 ? 9.293 -28.808 -37.811 1.00 54.09 287 ASP A N 1
ATOM 2295 C CA . ASP A 1 287 ? 9.042 -30.246 -37.870 1.00 54.09 287 ASP A CA 1
ATOM 2296 C C . ASP A 1 287 ? 7.802 -30.479 -38.747 1.00 54.09 287 ASP A C 1
ATOM 2298 O O . ASP A 1 287 ? 6.666 -30.628 -38.290 1.00 54.09 287 ASP A O 1
ATOM 2302 N N . ARG A 1 288 ? 7.997 -30.343 -40.061 1.00 65.81 288 ARG A N 1
ATOM 2303 C CA . ARG A 1 288 ? 6.973 -30.617 -41.060 1.00 65.81 288 ARG A CA 1
ATOM 2304 C C . ARG A 1 288 ? 6.885 -32.132 -41.223 1.00 65.81 288 ARG A C 1
ATOM 2306 O O . ARG A 1 288 ? 7.922 -32.796 -41.207 1.00 65.81 288 ARG A O 1
ATOM 2313 N N . PRO A 1 289 ? 5.685 -32.690 -41.447 1.00 62.69 289 PRO A N 1
ATOM 2314 C CA . PRO A 1 289 ? 5.561 -34.088 -41.824 1.00 62.69 289 PRO A CA 1
ATOM 2315 C C . PRO A 1 289 ? 6.482 -34.375 -43.015 1.00 62.69 289 PRO A C 1
ATOM 2317 O O . PRO A 1 289 ? 6.351 -33.739 -44.066 1.00 62.69 289 PRO A O 1
ATOM 2320 N N . LEU A 1 290 ? 7.435 -35.291 -42.829 1.00 63.78 290 LEU A N 1
ATOM 2321 C CA . LEU A 1 290 ? 8.312 -35.744 -43.903 1.00 63.78 290 LEU A CA 1
ATOM 2322 C C . LEU A 1 290 ? 7.451 -36.347 -45.016 1.00 63.78 290 LEU A C 1
ATOM 2324 O O . LEU A 1 290 ? 6.499 -37.090 -44.752 1.00 63.78 290 LEU A O 1
ATOM 2328 N N . SER A 1 291 ? 7.774 -36.031 -46.267 1.00 56.56 291 SER A N 1
ATOM 2329 C CA . SER A 1 291 ? 7.163 -36.713 -47.401 1.00 56.56 291 SER A CA 1
ATOM 2330 C C . SER A 1 291 ? 7.536 -38.196 -47.370 1.00 56.56 291 SER A C 1
ATOM 2332 O O . SER A 1 291 ? 8.543 -38.601 -46.789 1.00 56.56 291 SER A O 1
ATOM 2334 N N . ARG A 1 292 ? 6.705 -39.041 -47.984 1.00 62.69 292 ARG A N 1
ATOM 2335 C CA . ARG A 1 292 ? 6.842 -40.504 -47.912 1.00 62.69 292 ARG A CA 1
ATOM 2336 C C . ARG A 1 292 ? 8.207 -41.013 -48.401 1.00 62.69 292 ARG A C 1
ATOM 2338 O O . ARG A 1 292 ? 8.645 -42.063 -47.943 1.00 62.69 292 ARG A O 1
ATOM 2345 N N . ASP A 1 293 ? 8.861 -40.250 -49.273 1.00 71.12 293 ASP A N 1
ATOM 2346 C CA . ASP A 1 293 ? 10.173 -40.552 -49.850 1.00 71.12 293 ASP A CA 1
ATOM 2347 C C . ASP A 1 293 ? 11.345 -40.078 -48.962 1.00 71.12 293 ASP A C 1
ATOM 2349 O O . ASP A 1 293 ? 12.470 -40.545 -49.122 1.00 71.12 293 ASP A O 1
ATOM 2353 N N . GLU A 1 294 ? 11.086 -39.186 -47.998 1.00 64.62 294 GLU A N 1
ATOM 2354 C CA . GLU A 1 294 ? 12.051 -38.688 -47.002 1.00 64.62 294 GLU A CA 1
ATOM 2355 C C . GLU A 1 294 ? 12.071 -39.554 -45.720 1.00 64.62 294 GLU A C 1
ATOM 2357 O O . GLU A 1 294 ? 12.961 -39.402 -44.883 1.00 64.62 294 GLU A O 1
ATOM 2362 N N . ILE A 1 295 ? 11.112 -40.477 -45.549 1.00 71.50 295 ILE A N 1
ATOM 2363 C CA . ILE A 1 295 ? 11.046 -41.387 -44.395 1.00 71.50 295 ILE A CA 1
ATOM 2364 C C . ILE A 1 295 ? 12.019 -42.562 -44.614 1.00 71.50 295 ILE A C 1
ATOM 2366 O O . ILE A 1 295 ? 11.833 -43.344 -45.551 1.00 71.50 295 ILE A O 1
ATOM 2370 N N . PRO A 1 296 ? 13.032 -42.762 -43.751 1.00 68.31 296 PRO A N 1
ATOM 2371 C CA . PRO A 1 296 ? 13.992 -43.848 -43.916 1.00 68.31 296 PRO A CA 1
ATOM 2372 C C . PRO A 1 296 ? 13.313 -45.220 -43.798 1.00 68.31 296 PRO A C 1
ATOM 2374 O O . PRO A 1 296 ? 12.705 -45.561 -42.782 1.00 68.31 296 PRO A O 1
ATOM 2377 N N . VAL A 1 297 ? 13.443 -46.038 -44.846 1.00 73.88 297 VAL A N 1
ATOM 2378 C CA . VAL A 1 297 ? 12.893 -47.399 -44.891 1.00 73.88 297 VAL A CA 1
ATOM 2379 C C . VAL A 1 297 ? 13.746 -48.329 -44.026 1.00 73.88 297 VAL A C 1
ATOM 2381 O O . VAL A 1 297 ? 14.875 -48.669 -44.381 1.00 73.88 297 VAL A O 1
ATOM 2384 N N . GLN A 1 298 ? 13.202 -48.789 -42.897 1.00 67.62 298 GLN A N 1
ATOM 2385 C CA . GLN A 1 298 ? 13.808 -49.870 -42.116 1.00 67.62 298 GLN A CA 1
ATOM 2386 C C . GLN A 1 298 ? 13.461 -51.238 -42.715 1.00 67.62 298 GLN A C 1
ATOM 2388 O O . GLN A 1 298 ? 12.317 -51.692 -42.670 1.00 67.62 298 GLN A O 1
ATOM 2393 N N . TYR A 1 299 ? 14.474 -51.937 -43.228 1.00 75.19 299 TYR A N 1
ATOM 2394 C CA . TYR A 1 299 ? 14.344 -53.325 -43.666 1.00 75.19 299 TYR A CA 1
ATOM 2395 C C . TYR A 1 299 ? 14.445 -54.274 -42.468 1.00 75.19 299 TYR A C 1
ATOM 2397 O O . TYR A 1 299 ? 15.533 -54.559 -41.969 1.00 75.19 299 TYR A O 1
ATOM 2405 N N . VAL A 1 300 ? 13.306 -54.800 -42.017 1.00 70.38 300 VAL A N 1
ATOM 2406 C CA . VAL A 1 300 ? 13.264 -55.843 -40.983 1.00 70.38 300 VAL A CA 1
ATOM 2407 C C . VAL A 1 300 ? 13.259 -57.215 -41.652 1.00 70.38 300 VAL A C 1
ATOM 2409 O O . VAL A 1 300 ? 12.237 -57.676 -42.163 1.00 70.38 300 VAL A O 1
ATOM 2412 N N . TYR A 1 301 ? 14.402 -57.901 -41.630 1.00 66.56 301 TYR A N 1
ATOM 2413 C CA . TYR A 1 301 ? 14.493 -59.281 -42.103 1.00 66.56 301 TYR A CA 1
ATOM 2414 C C . TYR A 1 301 ? 13.818 -60.234 -41.111 1.00 66.56 301 TYR A C 1
ATOM 2416 O O . TYR A 1 301 ? 14.391 -60.613 -40.090 1.00 66.56 301 TYR A O 1
ATOM 2424 N N . LYS A 1 302 ? 12.597 -60.674 -41.429 1.00 64.94 302 LYS A N 1
ATOM 2425 C CA . LYS A 1 302 ? 11.968 -61.809 -40.744 1.00 64.94 302 LYS A CA 1
ATOM 2426 C C . LYS A 1 302 ? 12.455 -63.114 -41.371 1.00 64.94 302 LYS A C 1
ATOM 2428 O O . LYS A 1 302 ? 12.236 -63.357 -42.557 1.00 64.94 302 LYS A O 1
ATOM 2433 N N . ARG A 1 303 ? 13.085 -63.986 -40.574 1.00 56.69 303 ARG A N 1
ATOM 2434 C CA . ARG A 1 303 ? 13.336 -65.377 -40.988 1.00 56.69 303 ARG A CA 1
ATOM 2435 C C . ARG A 1 303 ? 11.989 -66.052 -41.256 1.00 56.69 303 ARG A C 1
ATOM 2437 O O . ARG A 1 303 ? 11.142 -66.097 -40.368 1.00 56.69 303 ARG A O 1
ATOM 2444 N N . ARG A 1 304 ? 11.798 -66.584 -42.468 1.00 56.41 304 ARG A N 1
ATOM 2445 C CA . ARG A 1 304 ? 10.663 -67.460 -42.795 1.00 56.41 304 ARG A CA 1
ATOM 2446 C C . ARG A 1 304 ? 10.743 -68.706 -41.909 1.00 56.41 304 ARG A C 1
ATOM 2448 O O . ARG A 1 304 ? 11.605 -69.551 -42.144 1.00 56.41 304 ARG A O 1
ATOM 2455 N N . SER A 1 305 ? 9.861 -68.835 -40.917 1.00 55.44 305 SER A N 1
ATOM 2456 C CA . SER A 1 305 ? 9.539 -70.155 -40.380 1.00 55.44 305 SER A CA 1
ATOM 2457 C C . SER A 1 305 ? 8.554 -70.804 -41.344 1.00 55.44 305 SER A C 1
ATOM 2459 O O . SER A 1 305 ? 7.480 -70.271 -41.618 1.00 55.44 305 SER A O 1
ATOM 2461 N N . TRP A 1 306 ? 8.955 -71.930 -41.921 1.00 53.56 306 TRP A N 1
ATOM 2462 C CA . TRP A 1 306 ? 8.020 -72.775 -42.647 1.00 53.56 306 TRP A CA 1
ATOM 2463 C C . TRP A 1 306 ? 7.157 -73.523 -41.624 1.00 53.56 306 TRP A C 1
ATOM 2465 O O . TRP A 1 306 ? 7.715 -74.024 -40.641 1.00 53.56 306 TRP A O 1
ATOM 2475 N N . PRO A 1 307 ? 5.827 -73.587 -41.805 1.00 58.56 307 PRO A N 1
ATOM 2476 C CA . PRO A 1 307 ? 4.983 -74.442 -40.981 1.00 58.56 307 PRO A CA 1
ATOM 2477 C C . PRO A 1 307 ? 5.397 -75.906 -41.187 1.00 58.56 307 PRO A C 1
ATOM 2479 O O . PRO A 1 307 ? 5.671 -76.303 -42.321 1.00 58.56 307 PRO A O 1
ATOM 2482 N N . ARG A 1 308 ? 5.475 -76.676 -40.097 1.00 50.09 308 ARG A N 1
ATOM 2483 C CA . ARG A 1 308 ? 5.502 -78.144 -40.163 1.00 50.09 308 ARG A CA 1
ATOM 2484 C C . ARG A 1 308 ? 4.114 -78.673 -40.486 1.00 50.09 308 ARG A C 1
ATOM 2486 O O . ARG A 1 308 ? 3.147 -78.051 -39.993 1.00 50.09 308 ARG A O 1
#

Mean predicted aligned error: 13.58 Å

Sequence (308 aa):
MKIGDEVIFRDRDIGGTSERVLLRGEEKTKHKHRADIEFVEGSKAGRKRNVPYARIKGPWSGVLEYDALMAQWEALGTVEIHEVELRALEAVYGEYFNWEIAELLYGVGHVGATKVFDLGGFEALAGVSAHEASAPFKPFMHEESLIVSAEGSLAIAELLCRGNPQKMLAWVEEQEAEIRMRVKHGHEFVSPLDNEEKYSPPEREWKIYLERERPVFELIRQFCGYKAVNERDRLQAAEAEVNRLDILAASAIERLRELGDDARADQLAEEHDRDRITPALVRPPIDRPLSRDEIPVQYVYKRRSWPR

Radius of gyration: 34.85 Å; Cα contacts (8 Å, |Δi|>4): 383; chains: 1; bounding box: 66×108×96 Å